Protein AF-A0A9N9SDT3-F1 (afdb_monomer_lite)

Radius of gyration: 38.38 Å; chains: 1; bounding box: 85×78×106 Å

pLDDT: mean 73.6, std 19.74, range [36.19, 97.81]

Secondary structure (DSSP, 8-state):
-------TT-HHHHHHHHHHHHHHHTT----SH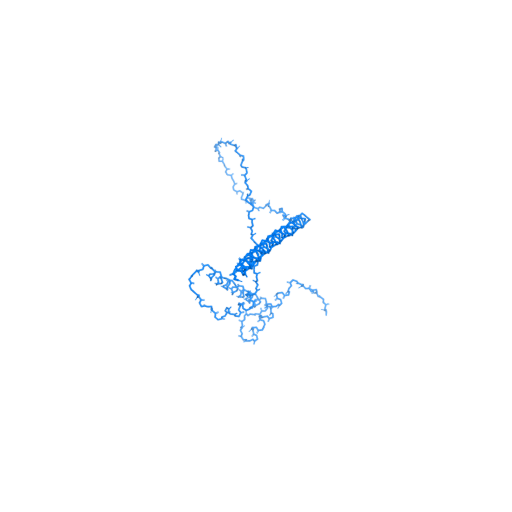HHHHHHHHHHHHHHHHHHHHHHHHHHH--S--PPPPHHHHHHHHHHTT----------------PPP-----------------TTS---------HHHHHHHHHHHHHHHHHHHHHHHHHHHHHHHHHHHHHHHHHHHHHHHHHHHHHHHHHHHHTTS---

Organism: Phaedon cochleariae (NCBI:txid80249)

Sequence (195 aa):
MDDKISDKKNNKNMLWTEISTKLNEMGYYVGQGVQGRDKCRQKFTNLQASYINYKDKQKMTGQGKIVMPPSFHEIDEILGSKDKTYTVLVIDSLPESLPESSQASSSQTNESSVKENRFKRVKASVVPNKNIVLEKLYSLGKENQEIRKEQFSSMMTFLNSESEKRHEETMALINSLSKNRTVKRKRRENTSDSD

Foldseek 3Di:
DDDDDDDVVCPLLVVLQVVLVVCVVVVNHQDHDPRSSVSSVVVVVVVVVVLVVVVVCVVPDPDDDDDDDPVSVVVCVVPVPDPPPPPPPPPPPDPDDDDDDDDDDDDDDDDDDPPDPPPPDPPPPPPDDVVVVVVVVVVVVVVVVVVVVVVVVVVVVVVVVVVVVVVVVVVVVVVVVVVVVVVVVVVVVVVPPDD

InterPro domains:
  IPR044822 Myb/SANT-like DNA-binding domain 4 [PF13837] (2-78)

Structure (mmCIF, N/CA/C/O backbone):
data_AF-A0A9N9SDT3-F1
#
_entry.id   AF-A0A9N9SDT3-F1
#
loop_
_atom_site.group_PDB
_atom_site.id
_atom_site.type_symbol
_atom_site.label_atom_id
_atom_site.label_alt_id
_atom_site.label_comp_id
_atom_site.label_asym_id
_atom_site.label_entity_id
_atom_site.label_seq_id
_atom_site.pdbx_PDB_ins_code
_atom_site.Cartn_x
_atom_site.Cartn_y
_atom_site.Cartn_z
_atom_site.occupancy
_atom_site.B_iso_or_equiv
_atom_site.auth_seq_id
_atom_site.auth_comp_id
_atom_site.auth_asym_id
_atom_site.auth_atom_id
_atom_site.pdbx_PDB_model_num
ATOM 1 N N . MET A 1 1 ? 32.800 -16.280 -29.019 1.00 36.88 1 MET A N 1
ATOM 2 C CA . MET A 1 1 ? 33.447 -15.209 -28.237 1.00 36.88 1 MET A CA 1
ATOM 3 C C . MET A 1 1 ? 32.407 -14.694 -27.271 1.00 36.88 1 MET A C 1
ATOM 5 O O . MET A 1 1 ? 31.685 -13.754 -27.581 1.00 36.88 1 MET A O 1
ATOM 9 N N . ASP A 1 2 ? 32.290 -15.399 -26.156 1.00 59.03 2 ASP A N 1
ATOM 10 C CA . ASP A 1 2 ? 31.530 -14.964 -24.999 1.00 59.03 2 ASP A CA 1
ATOM 11 C C . ASP A 1 2 ? 32.436 -14.076 -24.156 1.00 59.03 2 ASP A C 1
ATOM 13 O O . ASP A 1 2 ? 33.559 -14.468 -23.855 1.00 59.03 2 ASP A O 1
ATOM 17 N N . ASP A 1 3 ? 31.972 -12.859 -23.881 1.00 55.75 3 ASP A N 1
ATOM 18 C CA . ASP A 1 3 ? 32.073 -12.209 -22.573 1.00 55.75 3 ASP A CA 1
ATOM 19 C C . ASP A 1 3 ? 31.631 -10.748 -22.684 1.00 55.75 3 ASP A C 1
ATOM 21 O O . ASP A 1 3 ? 32.264 -9.947 -23.377 1.00 55.75 3 ASP A O 1
ATOM 25 N N . LYS A 1 4 ? 30.566 -10.393 -21.947 1.00 50.22 4 LYS A N 1
ATOM 26 C CA . LYS A 1 4 ? 30.497 -9.162 -21.135 1.00 50.22 4 LYS A CA 1
ATOM 27 C C . LYS A 1 4 ? 29.222 -9.104 -20.278 1.00 50.22 4 LYS A C 1
ATOM 29 O O . LYS A 1 4 ? 28.200 -8.553 -20.661 1.00 50.22 4 LYS A O 1
ATOM 34 N N . ILE A 1 5 ? 29.367 -9.655 -19.072 1.00 46.03 5 ILE A N 1
ATOM 35 C CA . ILE A 1 5 ? 29.017 -9.031 -17.785 1.00 46.03 5 ILE A CA 1
ATOM 36 C C . ILE A 1 5 ? 27.543 -8.613 -17.605 1.00 46.03 5 ILE A C 1
ATOM 38 O O . ILE A 1 5 ? 27.118 -7.506 -17.920 1.00 46.03 5 ILE A O 1
ATOM 42 N N . SER A 1 6 ? 26.817 -9.530 -16.958 1.00 51.09 6 SER A N 1
ATOM 43 C CA . SER A 1 6 ? 25.621 -9.358 -16.120 1.00 51.09 6 SER A CA 1
ATOM 44 C C . SER A 1 6 ? 25.407 -7.937 -15.575 1.00 51.09 6 SER A C 1
ATOM 46 O O . SER A 1 6 ? 25.926 -7.551 -14.521 1.00 51.09 6 SER A O 1
ATOM 48 N N . ASP A 1 7 ? 24.521 -7.199 -16.229 1.00 48.19 7 ASP A N 1
ATOM 49 C CA . ASP A 1 7 ? 24.083 -5.881 -15.804 1.00 48.19 7 ASP A CA 1
ATOM 50 C C . ASP A 1 7 ? 22.824 -6.014 -14.925 1.00 48.19 7 ASP A C 1
ATOM 52 O O . ASP A 1 7 ? 21.687 -5.930 -15.389 1.00 48.19 7 ASP A O 1
ATOM 56 N N . LYS A 1 8 ? 23.008 -6.242 -13.614 1.00 56.34 8 LYS A N 1
ATOM 57 C CA . LYS A 1 8 ? 21.907 -6.347 -12.623 1.00 56.34 8 LYS A CA 1
ATOM 58 C C . LYS A 1 8 ? 20.983 -5.113 -12.595 1.00 56.34 8 LYS A C 1
ATOM 60 O O . LYS A 1 8 ? 19.888 -5.183 -12.040 1.00 56.34 8 LYS A O 1
ATOM 65 N N . LYS A 1 9 ? 21.390 -3.982 -13.189 1.00 53.28 9 LYS A N 1
ATOM 66 C CA . LYS A 1 9 ? 20.569 -2.766 -13.337 1.00 53.28 9 LYS A CA 1
ATOM 67 C C . LYS A 1 9 ? 19.612 -2.813 -14.538 1.00 53.28 9 LYS A C 1
ATOM 69 O O . LYS A 1 9 ? 18.691 -2.000 -14.591 1.00 53.28 9 LYS A O 1
ATOM 74 N N . ASN A 1 10 ? 19.766 -3.770 -15.456 1.00 57.59 10 ASN A N 1
ATOM 75 C CA . ASN A 1 10 ? 19.033 -3.816 -16.723 1.00 57.59 10 ASN A CA 1
ATOM 76 C C . ASN A 1 10 ? 17.801 -4.741 -16.732 1.00 57.59 10 ASN A C 1
ATOM 78 O O . ASN A 1 10 ? 17.061 -4.734 -17.714 1.00 57.59 10 ASN A O 1
ATOM 82 N N . ASN A 1 11 ? 17.496 -5.456 -15.639 1.00 70.88 11 ASN A N 1
ATOM 83 C CA . ASN A 1 11 ? 16.345 -6.377 -15.588 1.00 70.88 11 ASN A CA 1
ATOM 84 C C . ASN A 1 11 ? 15.012 -5.705 -15.958 1.00 70.88 11 ASN A C 1
ATOM 86 O O . ASN A 1 11 ? 14.202 -6.276 -16.680 1.00 70.88 11 ASN A O 1
ATOM 90 N N . LYS A 1 12 ? 14.787 -4.461 -15.511 1.00 79.44 12 LYS A N 1
ATOM 91 C CA . LYS A 1 12 ? 13.554 -3.726 -15.846 1.00 79.44 12 LYS A CA 1
ATOM 92 C C . LYS A 1 12 ? 13.484 -3.364 -17.327 1.00 79.44 12 LYS A C 1
ATOM 94 O O . LYS A 1 12 ? 12.412 -3.423 -17.913 1.00 79.44 12 LYS A O 1
ATOM 99 N N . ASN A 1 13 ? 14.610 -2.993 -17.930 1.00 85.25 13 ASN A N 1
ATOM 100 C CA . ASN A 1 13 ? 14.656 -2.667 -19.351 1.00 85.25 13 ASN A CA 1
ATOM 101 C C . ASN A 1 13 ? 14.457 -3.916 -20.209 1.00 85.25 13 ASN A C 1
ATOM 103 O O . ASN A 1 13 ? 13.770 -3.826 -21.218 1.00 85.25 13 ASN A O 1
ATOM 107 N N . MET A 1 14 ? 14.994 -5.066 -19.788 1.00 86.81 14 MET A N 1
ATOM 108 C CA . MET A 1 14 ? 14.750 -6.348 -20.452 1.00 86.81 14 MET A CA 1
ATOM 109 C C . MET A 1 14 ? 13.268 -6.721 -20.438 1.00 86.81 14 MET A C 1
ATOM 111 O O . MET A 1 14 ? 12.731 -7.049 -21.489 1.00 86.81 14 MET A O 1
ATOM 115 N N . LEU A 1 15 ? 12.586 -6.563 -19.298 1.00 90.19 15 LEU A N 1
ATOM 116 C CA . LEU A 1 15 ? 11.139 -6.793 -19.203 1.00 90.19 15 LEU A CA 1
ATOM 117 C C . LEU A 1 15 ? 10.348 -5.905 -20.168 1.00 90.19 15 LEU A C 1
ATOM 119 O O . LEU A 1 15 ? 9.467 -6.382 -20.874 1.00 90.19 15 LEU A O 1
ATOM 123 N N . TRP A 1 16 ? 10.675 -4.613 -20.246 1.00 92.19 16 TRP A N 1
ATOM 124 C CA . TRP A 1 16 ? 9.997 -3.713 -21.182 1.00 92.19 16 TRP A CA 1
ATOM 125 C C . TRP A 1 16 ? 10.270 -4.058 -22.651 1.00 92.19 16 TRP A C 1
ATOM 127 O O . TRP A 1 16 ? 9.394 -3.847 -23.486 1.00 92.19 16 TRP A O 1
ATOM 137 N N . THR A 1 17 ? 11.455 -4.586 -22.964 1.00 90.88 17 THR A N 1
ATOM 138 C CA . THR A 1 17 ? 11.789 -5.081 -24.306 1.00 90.88 17 THR A CA 1
ATOM 139 C C . THR A 1 17 ? 11.023 -6.365 -24.631 1.00 90.88 17 THR A C 1
ATOM 141 O O . THR A 1 17 ? 10.551 -6.534 -25.751 1.00 90.88 17 THR A O 1
ATOM 144 N N . GLU A 1 18 ? 10.852 -7.266 -23.665 1.00 91.69 18 GLU A N 1
ATOM 145 C CA . GLU A 1 18 ? 10.042 -8.475 -23.841 1.00 91.69 18 GLU A CA 1
ATOM 146 C C . GLU A 1 18 ? 8.567 -8.120 -24.076 1.00 91.69 18 GLU A C 1
ATOM 148 O O . GLU A 1 18 ? 7.944 -8.628 -25.006 1.00 91.69 18 GLU A O 1
ATOM 153 N N . ILE A 1 19 ? 8.028 -7.181 -23.291 1.00 92.25 19 ILE A N 1
ATOM 154 C CA . ILE A 1 19 ? 6.653 -6.687 -23.437 1.00 92.25 19 ILE A CA 1
ATOM 155 C C . ILE A 1 19 ? 6.442 -6.055 -24.815 1.00 92.25 19 ILE A C 1
ATOM 157 O O . ILE A 1 19 ? 5.448 -6.355 -25.473 1.00 92.25 19 ILE A O 1
ATOM 161 N N . SER A 1 20 ? 7.361 -5.199 -25.278 1.00 93.88 20 SER A N 1
ATOM 162 C CA . SER A 1 20 ? 7.230 -4.588 -26.605 1.00 93.88 20 SER A CA 1
ATOM 163 C C . SER A 1 20 ? 7.317 -5.624 -27.726 1.00 93.88 20 SER A C 1
ATOM 165 O O . SER A 1 20 ? 6.608 -5.496 -28.720 1.00 93.88 20 SER A O 1
ATOM 167 N N . THR A 1 21 ? 8.133 -6.667 -27.557 1.00 92.44 21 THR A N 1
ATOM 168 C CA . THR A 1 21 ? 8.249 -7.774 -28.518 1.00 92.44 21 THR A CA 1
ATOM 169 C C . THR A 1 21 ? 6.947 -8.570 -28.596 1.00 92.44 21 THR A C 1
ATOM 171 O O . THR A 1 21 ? 6.384 -8.686 -29.680 1.00 92.44 21 THR A O 1
ATOM 174 N N . LYS A 1 22 ? 6.392 -8.990 -27.454 1.00 94.06 22 LYS A N 1
ATOM 175 C CA . LYS A 1 22 ? 5.096 -9.688 -27.390 1.00 94.06 22 LYS A CA 1
ATOM 176 C C . LYS A 1 22 ? 3.945 -8.852 -27.948 1.00 94.06 22 LYS A C 1
ATOM 178 O O . LYS A 1 22 ? 3.101 -9.371 -28.667 1.00 94.06 22 LYS A O 1
ATOM 183 N N . LEU A 1 23 ? 3.911 -7.547 -27.669 1.00 93.00 23 LEU A N 1
ATOM 184 C CA . LEU A 1 23 ? 2.889 -6.661 -28.238 1.00 93.00 23 LEU A CA 1
ATOM 185 C C . LEU A 1 23 ? 2.974 -6.605 -29.767 1.00 93.00 23 LEU A C 1
ATOM 187 O O . LEU A 1 23 ? 1.944 -6.691 -30.433 1.00 93.00 23 LEU A O 1
ATOM 191 N N . ASN A 1 24 ? 4.190 -6.528 -30.315 1.00 91.69 24 ASN A N 1
ATOM 192 C CA . ASN A 1 24 ? 4.399 -6.570 -31.759 1.00 91.69 24 ASN A CA 1
ATOM 193 C C . ASN A 1 24 ? 3.972 -7.926 -32.357 1.00 91.69 24 ASN A C 1
ATOM 195 O O . ASN A 1 24 ? 3.350 -7.937 -33.416 1.00 91.69 24 ASN A O 1
ATOM 199 N N . GLU A 1 25 ? 4.251 -9.049 -31.683 1.00 92.75 25 GLU A N 1
ATOM 200 C CA . GLU A 1 25 ? 3.819 -10.400 -32.095 1.00 92.75 25 GLU A CA 1
ATOM 201 C C . GLU A 1 25 ? 2.291 -10.550 -32.109 1.00 92.75 25 GLU A C 1
ATOM 203 O O . GLU A 1 25 ? 1.734 -11.191 -32.995 1.00 92.75 25 GLU A O 1
ATOM 208 N N . MET A 1 26 ? 1.600 -9.904 -31.168 1.00 92.38 26 MET A N 1
ATOM 209 C CA . MET A 1 26 ? 0.135 -9.864 -31.101 1.00 92.38 26 MET A CA 1
ATOM 210 C C . MET A 1 26 ? -0.497 -8.905 -32.129 1.00 92.38 26 MET A C 1
ATOM 212 O O . MET A 1 26 ? -1.714 -8.732 -32.133 1.00 92.38 26 MET A O 1
ATOM 216 N N . GLY A 1 27 ? 0.304 -8.260 -32.985 1.00 92.62 27 GLY A N 1
ATOM 217 C CA . GLY A 1 27 ? -0.154 -7.322 -34.015 1.00 92.62 27 GLY A CA 1
ATOM 218 C C . GLY A 1 27 ? -0.276 -5.864 -33.553 1.00 92.62 27 GLY A C 1
ATOM 219 O O . GLY A 1 27 ? -0.624 -4.994 -34.353 1.00 92.62 27 GLY A O 1
ATOM 220 N N . TYR A 1 28 ? 0.051 -5.553 -32.296 1.00 89.75 28 TYR A N 1
ATOM 221 C CA . TYR A 1 28 ? 0.070 -4.185 -31.775 1.00 89.75 28 TYR A CA 1
ATOM 222 C C . TYR A 1 28 ? 1.456 -3.571 -31.963 1.00 89.75 28 TYR A C 1
ATOM 224 O O . TYR A 1 28 ? 2.308 -3.640 -31.079 1.00 89.75 28 TYR A O 1
ATOM 232 N N . TYR A 1 29 ? 1.695 -2.950 -33.121 1.00 91.00 29 TYR A N 1
ATOM 233 C CA . TYR A 1 29 ? 3.006 -2.377 -33.423 1.00 91.00 29 TYR A CA 1
ATOM 234 C C . TYR A 1 29 ? 3.337 -1.164 -32.534 1.00 91.00 29 TYR A C 1
ATOM 236 O O . TYR A 1 29 ? 2.790 -0.072 -32.701 1.00 91.00 29 TYR A O 1
ATOM 244 N N . VAL A 1 30 ? 4.285 -1.335 -31.610 1.00 88.19 30 VAL A N 1
ATOM 245 C CA . VAL A 1 30 ? 4.763 -0.281 -30.691 1.00 88.19 30 VAL A CA 1
ATOM 246 C C . VAL A 1 30 ? 6.144 0.253 -31.100 1.00 88.19 30 VAL A C 1
ATOM 248 O O . VAL A 1 30 ? 6.583 1.300 -30.621 1.00 88.19 30 VAL A O 1
ATOM 251 N N . GLY A 1 31 ? 6.817 -0.412 -32.039 1.00 88.06 31 GLY A N 1
ATOM 252 C CA . GLY A 1 31 ? 8.185 -0.121 -32.474 1.00 88.06 31 GLY A CA 1
ATOM 253 C C . GLY A 1 31 ? 9.183 -1.178 -32.001 1.00 88.06 31 GLY A C 1
ATOM 254 O O . GLY A 1 31 ? 8.867 -2.021 -31.160 1.00 88.06 31 GLY A O 1
ATOM 255 N N . GLN A 1 32 ? 10.400 -1.138 -32.544 1.00 85.88 32 GLN A N 1
ATOM 256 C CA . GLN A 1 32 ? 11.438 -2.138 -32.280 1.00 85.88 32 GLN A CA 1
ATOM 257 C C . GLN A 1 32 ? 12.505 -1.638 -31.295 1.00 85.88 32 GLN A C 1
ATOM 259 O O . GLN A 1 32 ? 12.769 -0.437 -31.178 1.00 85.88 32 GLN A O 1
ATOM 264 N N . GLY A 1 33 ? 13.109 -2.579 -30.563 1.00 85.44 33 GLY A N 1
ATOM 265 C CA . GLY A 1 33 ? 14.209 -2.321 -29.634 1.00 85.44 33 GLY A CA 1
ATOM 266 C C . GLY A 1 33 ? 13.884 -1.263 -28.572 1.00 85.44 33 GLY A C 1
ATOM 267 O O . GLY A 1 33 ? 12.843 -1.306 -27.912 1.00 85.44 33 GLY A O 1
ATOM 268 N N . VAL A 1 34 ? 14.789 -0.294 -28.417 1.00 86.69 34 VAL A N 1
ATOM 269 C CA . VAL A 1 34 ? 14.733 0.758 -27.386 1.00 86.69 34 VAL A CA 1
ATOM 270 C C . VAL A 1 34 ? 13.476 1.632 -27.503 1.00 86.69 34 VAL A C 1
ATOM 272 O O . VAL A 1 34 ? 12.876 1.986 -26.491 1.00 86.69 34 VAL A O 1
ATOM 275 N N . GLN A 1 35 ? 13.023 1.935 -28.723 1.00 87.69 35 GLN A N 1
ATOM 276 C CA . GLN A 1 35 ? 11.856 2.799 -28.931 1.00 87.69 35 GLN A CA 1
ATOM 277 C C . GLN A 1 35 ? 10.548 2.132 -28.489 1.00 87.69 35 GLN A C 1
ATOM 279 O O . GLN A 1 35 ? 9.715 2.774 -27.848 1.00 87.69 35 GLN A O 1
ATOM 284 N N . GLY A 1 36 ? 10.371 0.845 -28.808 1.00 88.75 36 GLY A N 1
ATOM 285 C CA . GLY A 1 36 ? 9.199 0.076 -28.377 1.00 88.75 36 GLY A CA 1
ATOM 286 C C . GLY A 1 36 ? 9.152 -0.061 -26.857 1.00 88.75 36 GLY A C 1
ATOM 287 O O . GLY A 1 36 ? 8.115 0.179 -26.236 1.00 88.75 36 GLY A O 1
ATOM 288 N N . ARG A 1 37 ? 10.310 -0.349 -26.253 1.00 91.31 37 ARG A N 1
ATOM 289 C CA . ARG A 1 37 ? 10.502 -0.414 -24.801 1.00 91.31 37 ARG A CA 1
ATOM 290 C C . ARG A 1 37 ? 10.063 0.879 -24.106 1.00 91.31 37 ARG A C 1
ATOM 292 O O . ARG A 1 37 ? 9.262 0.847 -23.171 1.00 91.31 37 ARG A O 1
ATOM 299 N N . ASP A 1 38 ? 10.569 2.020 -24.569 1.00 91.50 38 ASP A N 1
ATOM 300 C CA . ASP A 1 38 ? 10.321 3.314 -23.930 1.00 91.50 38 ASP A CA 1
ATOM 301 C C . ASP A 1 38 ? 8.864 3.764 -24.099 1.00 91.50 38 ASP A C 1
ATOM 303 O O . ASP A 1 38 ? 8.270 4.289 -23.155 1.00 91.50 38 ASP A O 1
ATOM 307 N N . LYS A 1 39 ? 8.238 3.473 -25.247 1.00 92.38 39 LYS A N 1
ATOM 308 C CA . LYS A 1 39 ? 6.804 3.712 -25.469 1.00 92.38 39 LYS A CA 1
ATOM 309 C C . LYS A 1 39 ? 5.923 2.874 -24.544 1.00 92.38 39 LYS A C 1
ATOM 311 O O . LYS A 1 39 ? 4.990 3.422 -23.956 1.00 92.38 39 LYS A O 1
ATOM 316 N N . CYS A 1 40 ? 6.233 1.588 -24.362 1.00 92.00 40 CYS A N 1
ATOM 317 C CA . CYS A 1 40 ? 5.511 0.722 -23.423 1.00 92.00 40 CYS A CA 1
ATOM 318 C C . CYS A 1 40 ? 5.623 1.255 -21.991 1.00 92.00 40 CYS A C 1
ATOM 320 O O . CYS A 1 40 ? 4.614 1.444 -21.309 1.00 92.00 40 CYS A O 1
ATOM 322 N N . ARG A 1 41 ? 6.844 1.599 -21.566 1.00 92.62 41 ARG A N 1
ATOM 323 C CA . ARG A 1 41 ? 7.101 2.187 -20.248 1.00 92.62 41 ARG A CA 1
ATOM 324 C C . ARG A 1 41 ? 6.349 3.503 -20.049 1.00 92.62 41 ARG A C 1
ATOM 326 O O . ARG A 1 41 ? 5.743 3.711 -18.995 1.00 92.62 41 ARG A O 1
ATOM 333 N N . GLN A 1 42 ? 6.377 4.397 -21.036 1.00 93.38 42 GLN A N 1
ATOM 334 C CA . GLN A 1 42 ? 5.692 5.686 -20.959 1.00 93.38 42 GLN A CA 1
ATOM 335 C C . GLN A 1 42 ? 4.176 5.499 -20.881 1.00 93.38 42 GLN A C 1
ATOM 337 O O . GLN A 1 42 ? 3.521 6.125 -20.048 1.00 93.38 42 GLN A O 1
ATOM 342 N N . LYS A 1 43 ? 3.613 4.604 -21.702 1.00 92.38 43 LYS A N 1
ATOM 343 C CA . LYS A 1 43 ? 2.179 4.305 -21.692 1.00 92.38 43 LYS A CA 1
ATOM 344 C C . LYS A 1 43 ? 1.741 3.744 -20.344 1.00 92.38 43 LYS A C 1
ATOM 346 O O . LYS A 1 43 ? 0.753 4.226 -19.797 1.00 92.38 43 LYS A O 1
ATOM 351 N N . PHE A 1 44 ? 2.500 2.801 -19.788 1.00 91.25 44 PHE A N 1
ATOM 352 C CA . PHE A 1 44 ? 2.245 2.258 -18.457 1.00 91.25 44 PHE A CA 1
ATOM 353 C C . PHE A 1 44 ? 2.307 3.339 -17.372 1.00 91.25 44 PHE A C 1
ATOM 355 O O . PHE A 1 44 ? 1.409 3.432 -16.543 1.00 91.25 44 PHE A O 1
ATOM 362 N N . THR A 1 45 ? 3.317 4.212 -17.412 1.00 90.31 45 THR A N 1
ATOM 363 C CA . THR A 1 45 ? 3.453 5.320 -16.449 1.00 90.31 45 THR A CA 1
ATOM 364 C C . THR A 1 45 ? 2.255 6.272 -16.517 1.00 90.31 45 THR A C 1
ATOM 366 O O . THR A 1 45 ? 1.706 6.650 -15.484 1.00 90.31 45 THR A O 1
ATOM 369 N N . ASN A 1 46 ? 1.798 6.613 -17.725 1.00 91.88 46 ASN A N 1
ATOM 370 C CA . ASN A 1 46 ? 0.625 7.466 -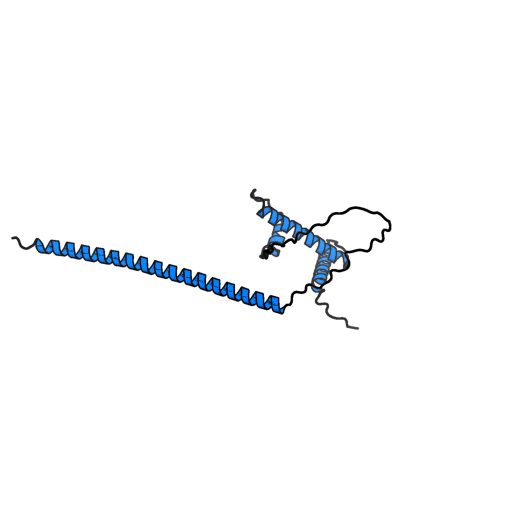17.921 1.00 91.88 46 ASN A CA 1
ATOM 371 C C . ASN A 1 46 ? -0.661 6.789 -17.416 1.00 91.88 46 ASN A C 1
ATOM 373 O O . ASN A 1 46 ? -1.483 7.440 -16.774 1.00 91.88 46 ASN A O 1
ATOM 377 N N . LEU A 1 47 ? -0.826 5.486 -17.676 1.00 88.75 47 LEU A N 1
ATOM 378 C CA . LEU A 1 47 ? -1.951 4.694 -17.169 1.00 88.75 47 LEU A CA 1
ATOM 379 C C . LEU A 1 47 ? -1.954 4.654 -15.641 1.00 88.75 47 LEU A C 1
ATOM 381 O O . LEU A 1 47 ? -2.978 4.925 -15.021 1.00 88.75 47 LEU A O 1
ATOM 385 N N . GLN A 1 48 ? -0.797 4.406 -15.031 1.00 87.25 48 GLN A N 1
ATOM 386 C CA . GLN A 1 48 ? -0.645 4.393 -13.583 1.00 87.25 48 GLN A CA 1
ATOM 387 C C . GLN A 1 48 ? -0.961 5.762 -12.964 1.00 87.25 48 GLN A C 1
ATOM 389 O O . GLN A 1 48 ? -1.660 5.827 -11.955 1.00 87.25 48 GLN A O 1
ATOM 394 N N . ALA A 1 49 ? -0.486 6.859 -13.560 1.00 88.00 49 ALA A N 1
ATOM 395 C CA . ALA A 1 49 ? -0.798 8.211 -13.098 1.00 88.00 49 ALA A CA 1
ATOM 396 C C . ALA A 1 49 ? -2.302 8.514 -13.199 1.00 88.00 49 ALA A C 1
ATOM 398 O O . ALA A 1 49 ? -2.894 9.035 -12.257 1.00 88.00 49 ALA A O 1
ATOM 399 N N . SER A 1 50 ? -2.938 8.138 -14.312 1.00 86.75 50 SER A N 1
ATOM 400 C CA . SER A 1 50 ? -4.384 8.291 -14.506 1.00 86.75 50 SER A CA 1
ATOM 401 C C . SER A 1 50 ? -5.189 7.497 -13.472 1.00 86.75 50 SER A C 1
ATOM 403 O O . SER A 1 50 ? -6.127 8.028 -12.879 1.00 86.75 50 SER A O 1
ATOM 405 N N . TYR A 1 51 ? -4.769 6.265 -13.193 1.00 86.12 51 TYR A N 1
ATOM 406 C CA . TYR A 1 51 ? -5.371 5.397 -12.190 1.00 86.12 51 TYR A CA 1
ATOM 407 C C . TYR A 1 51 ? -5.231 5.946 -10.758 1.00 86.12 51 TYR A C 1
ATOM 409 O O . TYR A 1 51 ? -6.202 5.967 -10.002 1.00 86.12 51 TYR A O 1
ATOM 417 N N . ILE A 1 52 ? -4.050 6.456 -10.388 1.00 84.62 52 ILE A N 1
ATOM 418 C CA . ILE A 1 52 ? -3.831 7.103 -9.083 1.00 84.62 52 ILE A CA 1
ATOM 419 C C . ILE A 1 52 ? -4.725 8.337 -8.950 1.00 84.62 52 ILE A C 1
ATOM 421 O O . ILE A 1 52 ? -5.459 8.444 -7.974 1.00 84.62 52 ILE A O 1
ATOM 425 N N . ASN A 1 53 ? -4.747 9.208 -9.962 1.00 84.31 53 ASN A N 1
ATOM 426 C CA . ASN A 1 53 ? -5.608 10.391 -9.967 1.00 84.31 53 ASN A CA 1
ATOM 427 C C . ASN A 1 53 ? -7.092 10.025 -9.826 1.00 84.31 53 ASN A C 1
ATOM 429 O O . ASN A 1 53 ? -7.847 10.749 -9.183 1.00 84.31 53 ASN A O 1
ATOM 433 N N . TYR A 1 54 ? -7.522 8.909 -10.419 1.00 83.50 54 TYR A N 1
ATOM 434 C CA . TYR A 1 54 ? -8.874 8.390 -10.243 1.00 83.50 54 TYR A CA 1
ATOM 435 C C . TYR A 1 54 ? -9.144 7.967 -8.790 1.00 83.50 54 TYR A C 1
ATOM 437 O O . TYR A 1 54 ? -10.137 8.409 -8.212 1.00 83.50 54 TYR A O 1
ATOM 445 N N . LYS A 1 55 ? -8.255 7.184 -8.162 1.00 81.25 55 LYS A N 1
ATOM 446 C CA . LYS A 1 55 ? -8.385 6.803 -6.740 1.00 81.25 55 LYS A CA 1
ATOM 447 C C . LYS A 1 55 ? -8.339 8.023 -5.809 1.00 81.25 55 LYS A C 1
ATOM 449 O O . LYS A 1 55 ? -9.106 8.073 -4.854 1.00 81.25 55 LYS A O 1
ATOM 454 N N . ASP A 1 56 ? -7.495 9.012 -6.087 1.00 78.81 56 ASP A N 1
ATOM 455 C CA . ASP A 1 56 ? -7.384 10.226 -5.268 1.00 78.81 56 ASP A CA 1
ATOM 456 C C . ASP A 1 56 ? -8.645 11.094 -5.375 1.00 78.81 56 ASP A C 1
ATOM 458 O O . ASP A 1 56 ? -9.168 11.559 -4.361 1.00 78.81 56 ASP A O 1
ATOM 462 N N . LYS A 1 57 ? -9.218 11.230 -6.579 1.00 76.81 57 LYS A N 1
ATOM 463 C CA . LYS A 1 57 ? -10.520 11.888 -6.776 1.00 76.81 57 LYS A CA 1
ATOM 464 C C . LYS A 1 57 ? -11.655 11.160 -6.055 1.00 76.81 57 LYS A C 1
ATOM 466 O O . LYS A 1 57 ? -12.504 11.828 -5.471 1.00 76.81 57 LYS A O 1
ATOM 471 N N . GLN A 1 58 ? -11.651 9.825 -6.041 1.00 73.88 58 GLN A N 1
ATOM 472 C CA . GLN A 1 58 ? -12.623 9.024 -5.279 1.00 73.88 58 GLN A CA 1
ATOM 473 C C . GLN A 1 58 ? -12.506 9.240 -3.762 1.00 73.88 58 GLN A C 1
ATOM 475 O O . GLN A 1 58 ? -13.509 9.194 -3.063 1.00 73.88 58 GLN A O 1
ATOM 480 N N . LYS A 1 59 ? -11.299 9.495 -3.239 1.00 69.25 59 LYS A N 1
ATOM 481 C CA . LYS A 1 59 ? -11.085 9.787 -1.810 1.00 69.25 59 LYS A CA 1
ATOM 482 C C . LYS A 1 59 ? -11.473 11.215 -1.417 1.00 69.25 59 LYS A C 1
ATOM 484 O O . LYS A 1 59 ? -11.913 11.426 -0.294 1.00 69.25 59 LYS A O 1
ATOM 489 N N . MET A 1 60 ? -11.273 12.188 -2.308 1.00 64.62 60 MET A N 1
ATOM 490 C CA . MET A 1 60 ? -11.516 13.613 -2.030 1.00 64.62 60 MET A CA 1
ATOM 491 C C . MET A 1 60 ? -12.961 14.050 -2.285 1.00 64.62 60 MET A C 1
ATOM 493 O O . MET A 1 60 ? -13.453 14.964 -1.627 1.00 64.62 60 MET A O 1
ATOM 497 N N . THR A 1 61 ? -13.652 13.426 -3.239 1.00 60.22 61 THR A N 1
ATOM 498 C CA . THR A 1 61 ? -15.006 13.842 -3.616 1.00 60.22 61 THR A CA 1
ATOM 499 C C . THR A 1 61 ? -16.013 13.001 -2.841 1.00 60.22 61 THR A C 1
ATOM 501 O O . THR A 1 61 ? -16.244 11.847 -3.174 1.00 60.22 61 THR A O 1
ATOM 504 N N . GLY A 1 62 ? -16.670 13.581 -1.833 1.00 57.56 62 GLY A N 1
ATOM 505 C CA . GLY A 1 62 ? -17.823 12.971 -1.149 1.00 57.56 62 GLY A CA 1
ATOM 506 C C . GLY A 1 62 ? -19.075 12.819 -2.031 1.00 57.56 62 GLY A C 1
ATOM 507 O O . GLY A 1 62 ? -20.165 12.588 -1.514 1.00 57.56 62 GLY A O 1
ATOM 508 N N . GLN A 1 63 ? -18.946 12.989 -3.351 1.00 49.31 63 GLN A N 1
ATOM 509 C CA . GLN A 1 63 ? -20.026 12.809 -4.313 1.00 49.31 63 GLN A CA 1
ATOM 510 C C . GLN A 1 63 ? -19.941 11.417 -4.939 1.00 49.31 63 GLN A C 1
ATOM 512 O O . GLN A 1 63 ? -18.865 10.946 -5.292 1.00 49.31 63 GLN A O 1
ATOM 517 N N . GLY A 1 64 ? -21.108 10.777 -5.019 1.00 55.34 64 GLY A N 1
ATOM 518 C CA . GLY A 1 64 ? -21.349 9.369 -5.329 1.00 55.34 64 GLY A CA 1
ATOM 519 C C . GLY A 1 64 ? -20.469 8.704 -6.392 1.00 55.34 64 GLY A C 1
ATOM 520 O O . GLY A 1 64 ? -20.001 9.324 -7.341 1.00 55.34 64 GLY A O 1
ATOM 521 N N . LYS A 1 65 ? -20.319 7.384 -6.207 1.00 56.09 65 LYS A N 1
ATOM 522 C CA . LYS A 1 65 ? -19.593 6.404 -7.032 1.00 56.09 65 LYS A CA 1
ATOM 523 C C . LYS A 1 65 ? -19.395 6.846 -8.492 1.00 56.09 65 LYS A C 1
ATOM 525 O O . LYS A 1 65 ? -20.254 6.598 -9.337 1.00 56.09 65 LYS A O 1
ATOM 530 N N . ILE A 1 66 ? -18.231 7.418 -8.811 1.00 63.41 66 ILE A N 1
ATOM 531 C CA . ILE A 1 66 ? -17.801 7.532 -10.212 1.00 63.41 66 ILE A CA 1
ATOM 532 C C . ILE A 1 66 ? -17.599 6.100 -10.717 1.00 63.41 66 ILE A C 1
ATOM 534 O O . ILE A 1 66 ? -16.916 5.305 -10.067 1.00 63.41 66 ILE A O 1
ATOM 538 N N . VAL A 1 67 ? -18.238 5.756 -11.835 1.00 66.44 67 VAL A N 1
ATOM 539 C CA . VAL A 1 67 ? -18.140 4.421 -12.437 1.00 66.44 67 VAL A CA 1
ATOM 540 C C . VAL A 1 67 ? -16.686 4.172 -12.830 1.00 66.44 67 VAL A C 1
ATOM 542 O O . VAL A 1 67 ? -16.095 4.948 -13.583 1.00 66.44 67 VAL A O 1
ATOM 545 N N . MET A 1 68 ? -16.105 3.100 -12.292 1.00 69.12 68 MET A N 1
ATOM 546 C CA . MET A 1 68 ? -14.734 2.712 -12.597 1.00 69.12 68 MET A CA 1
ATOM 547 C C . MET A 1 68 ? -14.637 2.299 -14.069 1.00 69.12 68 MET A C 1
ATOM 549 O O . MET A 1 68 ? -15.400 1.428 -14.492 1.00 69.12 68 MET A O 1
ATOM 553 N N . PRO A 1 69 ? -13.714 2.881 -14.857 1.00 77.94 69 PRO A N 1
ATOM 554 C CA . PRO A 1 69 ? -13.447 2.394 -16.203 1.00 77.94 69 PRO A CA 1
ATOM 555 C C . PRO A 1 69 ? -13.104 0.894 -16.170 1.00 77.94 69 PRO A C 1
ATOM 557 O O . PRO A 1 69 ? -12.325 0.492 -15.303 1.00 77.94 69 PRO A O 1
ATOM 560 N N . PRO A 1 70 ? -13.616 0.063 -17.097 1.00 72.81 70 PRO A N 1
ATOM 561 C CA . PRO A 1 70 ? -13.360 -1.383 -17.093 1.00 72.81 70 PRO A CA 1
ATOM 562 C C . PRO A 1 70 ? -11.866 -1.740 -17.070 1.00 72.81 70 PRO A C 1
ATOM 564 O O . PRO A 1 70 ? -11.446 -2.627 -16.336 1.00 72.81 70 PRO A O 1
ATOM 567 N N . SER A 1 71 ? -11.042 -0.967 -17.782 1.00 68.56 71 SER A N 1
ATOM 568 C CA . SER A 1 71 ? -9.582 -1.129 -17.819 1.00 68.56 71 SER A CA 1
ATOM 569 C C . SER A 1 71 ? -8.879 -0.837 -16.490 1.00 68.56 71 SER A C 1
ATOM 571 O O . SER A 1 71 ? -7.713 -1.182 -16.322 1.00 68.56 71 SER A O 1
ATOM 573 N N . PHE A 1 72 ? -9.549 -0.191 -15.534 1.00 77.19 72 PHE A N 1
ATOM 574 C CA . PHE A 1 72 ? -8.988 0.074 -14.210 1.00 77.19 72 PHE A CA 1
ATOM 575 C C . PHE A 1 72 ? -9.227 -1.076 -13.236 1.00 77.19 72 PHE A C 1
ATOM 577 O O . PHE A 1 72 ? -8.541 -1.117 -12.222 1.00 77.19 72 PHE A O 1
ATOM 584 N N . HIS A 1 73 ? -10.119 -2.024 -13.548 1.00 78.31 73 HIS A N 1
ATOM 585 C CA . HIS A 1 73 ? -10.292 -3.225 -12.732 1.00 78.31 73 HIS A CA 1
ATOM 586 C C . HIS A 1 73 ? -9.027 -4.089 -12.754 1.00 78.31 73 HIS A C 1
ATOM 588 O O . HIS A 1 73 ? -8.526 -4.475 -11.703 1.00 78.31 73 HIS A O 1
ATOM 594 N N . GLU A 1 74 ? -8.475 -4.331 -13.943 1.00 80.12 74 GLU A N 1
ATOM 595 C CA . GLU A 1 74 ? -7.233 -5.096 -14.114 1.00 80.12 74 GLU A CA 1
ATOM 596 C C . GLU A 1 74 ? -6.049 -4.392 -13.432 1.00 80.12 74 GLU A C 1
ATOM 598 O O . GLU A 1 74 ? -5.189 -5.014 -12.814 1.00 80.12 74 GLU A O 1
ATOM 603 N N . ILE A 1 75 ? -6.021 -3.056 -13.484 1.00 81.00 75 ILE A N 1
ATOM 604 C CA . ILE A 1 75 ? -4.980 -2.263 -12.825 1.00 81.00 75 ILE A CA 1
ATOM 605 C C . ILE A 1 75 ? -5.144 -2.285 -11.297 1.00 81.00 75 ILE A C 1
ATOM 607 O O . ILE A 1 75 ? -4.136 -2.350 -10.594 1.00 81.00 75 ILE A O 1
ATOM 611 N N . ASP A 1 76 ? -6.368 -2.232 -10.765 1.00 81.00 76 ASP A N 1
ATOM 612 C CA . ASP A 1 76 ? -6.641 -2.322 -9.321 1.00 81.00 76 ASP A CA 1
ATOM 613 C C . ASP A 1 76 ? -6.301 -3.711 -8.774 1.00 81.00 76 ASP A C 1
ATOM 615 O O . ASP A 1 76 ? -5.732 -3.815 -7.695 1.00 81.00 76 ASP A O 1
ATOM 619 N N . GLU A 1 77 ? -6.523 -4.772 -9.545 1.00 82.25 77 GLU A N 1
ATOM 620 C CA . GLU A 1 77 ? -6.097 -6.125 -9.176 1.00 82.25 77 GLU A CA 1
ATOM 621 C C . GLU A 1 77 ? -4.565 -6.236 -9.060 1.00 82.25 77 GLU A C 1
ATOM 623 O O . GLU A 1 77 ? -4.045 -6.834 -8.120 1.00 82.25 77 GLU A O 1
ATOM 628 N N . ILE A 1 78 ? -3.821 -5.590 -9.964 1.00 77.25 78 ILE A N 1
ATOM 629 C CA . ILE A 1 78 ? -2.349 -5.641 -9.988 1.00 77.25 78 ILE A CA 1
ATOM 630 C C . ILE A 1 78 ? -1.705 -4.643 -9.002 1.00 77.25 78 ILE A C 1
ATOM 632 O O . ILE A 1 78 ? -0.627 -4.901 -8.454 1.00 77.25 78 ILE A O 1
ATOM 636 N N . LEU A 1 79 ? -2.302 -3.462 -8.802 1.00 74.81 79 LEU A N 1
ATOM 637 C CA . LEU A 1 79 ? -1.708 -2.342 -8.052 1.00 74.81 79 LEU A CA 1
ATOM 638 C C . LEU A 1 79 ? -2.425 -1.995 -6.741 1.00 74.81 79 LEU A C 1
ATOM 640 O O . LEU A 1 79 ? -1.820 -1.328 -5.899 1.00 74.81 79 LEU A O 1
ATOM 644 N N . GLY A 1 80 ? -3.685 -2.389 -6.570 1.00 67.31 80 GLY A N 1
ATOM 645 C CA . GLY A 1 80 ? -4.557 -1.997 -5.458 1.00 67.31 80 GLY A CA 1
ATOM 646 C C . GLY A 1 80 ? -4.144 -2.565 -4.104 1.00 67.31 80 GLY A C 1
ATOM 647 O O . GLY A 1 80 ? -4.400 -1.935 -3.085 1.00 67.31 80 GLY A O 1
ATOM 648 N N . SER A 1 81 ? -3.418 -3.686 -4.082 1.00 60.31 81 SER A N 1
ATOM 649 C CA . SER A 1 81 ? -2.938 -4.333 -2.849 1.00 60.31 81 SER A CA 1
ATOM 650 C C . SER A 1 81 ? -1.679 -3.698 -2.245 1.00 60.31 81 SER A C 1
ATOM 652 O O . SER A 1 81 ? -1.160 -4.191 -1.247 1.00 60.31 81 SER A O 1
ATOM 654 N N . LYS A 1 82 ? -1.123 -2.639 -2.849 1.00 58.78 82 LYS A N 1
ATOM 655 C CA . LYS A 1 82 ? 0.041 -1.948 -2.279 1.00 58.78 82 LYS A CA 1
ATOM 656 C C . LYS A 1 82 ? -0.430 -0.895 -1.289 1.00 58.78 82 LYS A C 1
ATOM 658 O O . LYS A 1 82 ? -0.751 0.224 -1.693 1.00 58.78 82 LYS A O 1
ATOM 663 N N . ASP A 1 83 ? -0.381 -1.235 -0.005 1.00 47.62 83 ASP A N 1
ATOM 664 C CA . ASP A 1 83 ? -0.434 -0.271 1.092 1.00 47.62 83 ASP A CA 1
ATOM 665 C C . ASP A 1 83 ? 0.696 0.748 0.912 1.00 47.62 83 ASP A C 1
ATOM 667 O O . ASP A 1 83 ? 1.847 0.544 1.301 1.00 47.62 83 ASP A O 1
ATOM 671 N N . LYS A 1 84 ? 0.385 1.863 0.245 1.00 52.88 84 LYS A N 1
ATOM 672 C CA . LYS A 1 84 ? 1.266 3.025 0.199 1.00 52.88 84 LYS A CA 1
ATOM 673 C C . LYS A 1 84 ? 1.270 3.621 1.598 1.00 52.88 84 LYS A C 1
ATOM 675 O O . LYS A 1 84 ? 0.451 4.482 1.911 1.00 52.88 84 LYS A O 1
ATOM 680 N N . THR A 1 85 ? 2.198 3.177 2.435 1.00 42.69 85 THR A N 1
ATOM 681 C CA . THR A 1 85 ? 2.548 3.883 3.663 1.00 42.69 85 THR A CA 1
ATOM 682 C C . THR A 1 85 ? 3.139 5.231 3.258 1.00 42.69 85 THR A C 1
ATOM 684 O O . THR A 1 85 ? 4.320 5.333 2.924 1.00 42.69 85 THR A O 1
ATOM 687 N N . TYR A 1 86 ? 2.304 6.267 3.214 1.00 44.66 86 TYR A N 1
ATOM 688 C CA . TYR A 1 86 ? 2.782 7.641 3.187 1.00 44.66 86 TYR A CA 1
ATOM 689 C C . TYR A 1 86 ? 3.463 7.886 4.527 1.00 44.66 86 TYR A C 1
ATOM 691 O O . TYR A 1 86 ? 2.803 8.040 5.552 1.00 44.66 86 TYR A O 1
ATOM 699 N N . THR A 1 87 ? 4.792 7.877 4.537 1.00 52.25 87 THR A N 1
ATOM 700 C CA . THR A 1 87 ? 5.537 8.400 5.677 1.00 52.25 87 THR A CA 1
ATOM 701 C C . THR A 1 87 ? 5.201 9.881 5.768 1.00 52.25 87 THR A C 1
ATOM 703 O O . THR A 1 87 ? 5.546 10.645 4.863 1.00 52.25 87 THR A O 1
ATOM 706 N N . VAL A 1 88 ? 4.473 10.270 6.813 1.00 51.34 88 VAL A N 1
ATOM 707 C CA . VAL A 1 88 ? 4.188 11.672 7.114 1.00 51.34 88 VAL A CA 1
ATOM 708 C C . VAL A 1 88 ? 5.531 12.391 7.217 1.00 51.34 88 VAL A C 1
ATOM 710 O O . VAL A 1 88 ? 6.338 12.089 8.094 1.00 51.34 88 VAL A O 1
ATOM 713 N N . LEU A 1 89 ? 5.798 13.301 6.280 1.00 52.78 89 LEU A N 1
ATOM 714 C CA . LEU A 1 89 ? 6.911 14.234 6.394 1.00 52.78 89 LEU A CA 1
ATOM 715 C C . LEU A 1 89 ? 6.538 15.227 7.494 1.00 52.78 89 LEU A C 1
ATOM 717 O O . LEU A 1 89 ? 5.800 16.179 7.251 1.00 52.78 89 LEU A O 1
ATOM 721 N N . VAL A 1 90 ? 7.011 14.971 8.713 1.00 60.47 90 VAL A N 1
ATOM 722 C CA . VAL A 1 90 ? 6.973 15.953 9.797 1.00 60.47 90 VAL A CA 1
ATOM 723 C C . VAL A 1 90 ? 8.004 17.020 9.439 1.00 60.47 90 VAL A C 1
ATOM 725 O O . VAL A 1 90 ? 9.208 16.793 9.543 1.00 60.47 90 VAL A O 1
ATOM 728 N N . ILE A 1 91 ? 7.531 18.153 8.918 1.00 54.78 91 ILE A N 1
ATOM 729 C CA . ILE A 1 91 ? 8.357 19.346 8.740 1.00 54.78 91 ILE A CA 1
ATOM 730 C C . ILE A 1 91 ? 8.580 19.900 10.144 1.00 54.78 91 ILE A C 1
ATOM 732 O O . ILE A 1 91 ? 7.673 20.472 10.747 1.00 54.78 91 ILE A O 1
ATOM 736 N N . ASP A 1 92 ? 9.773 19.649 10.672 1.00 50.41 92 ASP A N 1
ATOM 737 C CA . ASP A 1 92 ? 10.222 20.156 11.961 1.00 50.41 92 ASP A CA 1
ATOM 738 C C . ASP A 1 92 ? 10.239 21.690 11.881 1.00 50.41 92 ASP A C 1
ATOM 740 O O . ASP A 1 92 ? 11.056 22.290 11.177 1.00 50.41 92 ASP A O 1
ATOM 744 N N . SER A 1 93 ? 9.247 22.329 12.500 1.00 55.81 93 SER A N 1
ATOM 745 C CA . SER A 1 93 ? 9.117 23.785 12.524 1.00 55.81 93 SER A CA 1
ATOM 746 C C . SER A 1 93 ? 10.112 24.337 13.539 1.00 55.81 93 SER A C 1
ATOM 748 O O . SER A 1 93 ? 9.772 24.573 14.695 1.00 55.81 93 SER A O 1
ATOM 750 N N . LEU A 1 94 ? 11.362 24.501 13.113 1.00 52.09 94 LEU A N 1
ATOM 751 C CA . LEU A 1 94 ? 12.388 25.200 13.879 1.00 52.09 94 LEU A CA 1
ATOM 752 C C . LEU A 1 94 ? 12.118 26.716 13.806 1.00 52.09 94 LEU A C 1
ATOM 754 O O . LEU A 1 94 ? 12.044 27.254 12.700 1.00 52.09 94 LEU A O 1
ATOM 758 N N . PRO A 1 95 ? 11.967 27.428 14.939 1.00 49.00 95 PRO A N 1
ATOM 759 C CA . PRO A 1 95 ? 11.890 28.881 14.932 1.00 49.00 95 PRO A CA 1
ATOM 760 C C . PRO A 1 95 ? 13.269 29.456 14.586 1.00 49.00 95 PRO A C 1
ATOM 762 O O . PRO A 1 95 ? 14.216 29.362 15.365 1.00 49.00 95 PRO A O 1
ATOM 765 N N . GLU A 1 96 ? 13.385 30.037 13.395 1.00 43.81 96 GLU A N 1
ATOM 766 C CA . GLU A 1 96 ? 14.562 30.787 12.968 1.00 43.81 96 GLU A CA 1
ATOM 767 C C . GLU A 1 96 ? 14.589 32.123 13.723 1.00 43.81 96 GLU A C 1
ATOM 769 O O . GLU A 1 96 ? 13.822 33.046 13.449 1.00 43.81 96 GLU A O 1
ATOM 774 N N . SER A 1 97 ? 15.444 32.203 14.741 1.00 43.25 97 SER A N 1
ATOM 775 C CA . SER A 1 97 ? 15.747 33.445 15.441 1.00 43.25 97 SER A CA 1
ATOM 776 C C . SER A 1 97 ? 16.492 34.391 14.498 1.00 43.25 97 SER A C 1
ATOM 778 O O . SER A 1 97 ? 17.665 34.180 14.186 1.00 43.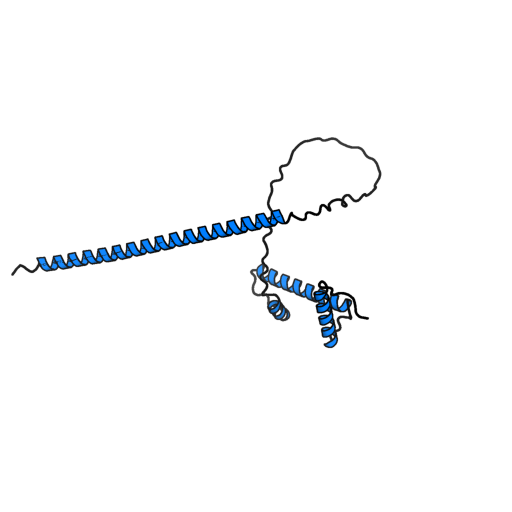25 97 SER A O 1
ATOM 780 N N . LEU A 1 98 ? 15.794 35.438 14.066 1.00 48.12 98 LEU A N 1
ATOM 781 C CA . LEU A 1 98 ? 16.356 36.625 13.430 1.00 48.12 98 LEU A CA 1
ATOM 782 C C . LEU A 1 98 ? 17.332 37.337 14.379 1.00 48.12 98 LEU A C 1
ATOM 784 O O . LEU A 1 98 ? 16.992 37.544 15.545 1.00 48.12 98 LEU A O 1
ATOM 788 N N . PRO A 1 99 ? 18.474 37.833 13.883 1.00 45.84 99 PRO A N 1
ATOM 789 C CA . PRO A 1 99 ? 19.103 39.010 14.448 1.00 45.84 99 PRO A CA 1
ATOM 790 C C . PRO A 1 99 ? 18.747 40.247 13.609 1.00 45.84 99 PRO A C 1
ATOM 792 O O . PRO A 1 99 ? 19.073 40.343 12.425 1.00 45.84 99 PRO A O 1
ATOM 795 N N . GLU A 1 100 ? 18.094 41.211 14.255 1.00 42.84 100 GLU A N 1
ATOM 796 C CA . GLU A 1 100 ? 18.085 42.614 13.840 1.00 42.84 100 GLU A CA 1
ATOM 797 C C . GLU A 1 100 ? 19.501 43.201 13.942 1.00 42.84 100 GLU A C 1
ATOM 799 O O . GLU A 1 100 ? 20.149 43.075 14.979 1.00 42.84 100 GLU A O 1
ATOM 804 N N . SER A 1 101 ? 19.958 43.897 12.897 1.00 36.19 101 SER A N 1
ATOM 805 C CA . SER A 1 101 ? 20.677 45.173 13.036 1.00 36.19 101 SER A CA 1
ATOM 806 C C . SER A 1 101 ? 20.853 45.859 11.674 1.00 36.19 101 SER A C 1
ATOM 808 O O . SER A 1 101 ? 21.621 45.433 10.815 1.00 36.19 101 SER A O 1
ATOM 810 N N . SER A 1 102 ? 20.071 46.920 11.509 1.00 42.31 102 SER A N 1
ATOM 811 C CA . SER A 1 102 ? 20.288 48.178 10.789 1.00 42.31 102 SER A CA 1
ATOM 812 C C . SER A 1 102 ? 21.628 48.419 10.072 1.00 42.31 102 SER A C 1
ATOM 814 O O . SER A 1 102 ? 22.673 48.468 10.711 1.00 42.31 102 SER A O 1
ATOM 816 N N . GLN A 1 103 ? 21.560 48.818 8.793 1.00 38.50 103 GLN A N 1
ATOM 817 C CA . GLN A 1 103 ? 22.069 50.124 8.338 1.00 38.50 103 GLN A CA 1
ATOM 818 C C . GLN A 1 103 ? 21.604 50.452 6.910 1.00 38.50 103 GLN A C 1
ATOM 820 O O . GLN A 1 103 ? 21.801 49.690 5.966 1.00 38.50 103 GLN A O 1
ATOM 825 N N . ALA A 1 104 ? 20.982 51.622 6.774 1.00 43.91 104 ALA A N 1
ATOM 826 C CA . ALA A 1 104 ? 20.673 52.274 5.513 1.00 43.91 104 ALA A CA 1
ATOM 827 C C . ALA A 1 104 ? 21.898 53.042 4.994 1.00 43.91 104 ALA A C 1
ATOM 829 O O . ALA A 1 104 ? 22.556 53.720 5.782 1.00 43.91 104 ALA A O 1
ATOM 830 N N . SER A 1 105 ? 22.152 53.009 3.682 1.00 36.69 105 SER A N 1
ATOM 831 C CA . SER A 1 105 ? 22.418 54.201 2.856 1.00 36.69 105 SER A CA 1
ATOM 832 C C . SER A 1 105 ? 22.669 53.845 1.388 1.00 36.69 105 SER A C 1
ATOM 834 O O . SER A 1 105 ? 23.067 52.744 1.025 1.00 36.69 105 SER A O 1
ATOM 836 N N . SER A 1 106 ? 22.340 54.826 0.563 1.00 39.38 106 SER A N 1
ATOM 837 C CA . SER A 1 106 ? 22.050 54.825 -0.864 1.00 39.38 106 SER A CA 1
ATOM 838 C C . SER A 1 106 ? 23.256 54.887 -1.812 1.00 39.38 106 SER A C 1
ATOM 840 O O . SER A 1 106 ? 24.231 55.568 -1.523 1.00 39.38 106 SER A O 1
ATOM 842 N N . SER A 1 107 ? 23.039 54.318 -3.005 1.00 41.88 107 SER A N 1
ATOM 843 C CA . SER A 1 107 ? 23.472 54.768 -4.344 1.00 41.88 107 SER A CA 1
ATOM 844 C C . SER A 1 107 ? 24.964 54.948 -4.656 1.00 41.88 107 SER A C 1
ATOM 846 O O . SER A 1 107 ? 25.566 55.928 -4.242 1.00 41.88 107 SER A O 1
ATOM 848 N N . GLN A 1 108 ? 25.479 54.144 -5.598 1.00 37.59 108 GLN A N 1
ATOM 849 C CA . GLN A 1 108 ? 25.931 54.646 -6.908 1.00 37.59 108 GLN A CA 1
ATOM 850 C C . GLN A 1 108 ? 26.242 53.513 -7.902 1.00 37.59 108 GLN A C 1
ATOM 852 O O . GLN A 1 108 ? 26.593 52.391 -7.550 1.00 37.59 108 GLN A O 1
ATOM 857 N N . THR A 1 109 ? 26.011 53.859 -9.161 1.00 39.38 109 THR A N 1
ATOM 858 C CA . THR A 1 109 ? 26.106 53.119 -10.419 1.00 39.38 109 THR A CA 1
ATOM 859 C C . THR A 1 109 ? 27.541 52.744 -10.803 1.00 39.38 109 THR A C 1
ATOM 861 O O . THR A 1 109 ? 28.443 53.544 -10.583 1.00 39.38 109 THR A O 1
ATOM 864 N N . ASN A 1 110 ? 27.742 51.583 -11.446 1.00 39.03 110 ASN A N 1
ATOM 865 C CA . ASN A 1 110 ? 28.343 51.477 -12.791 1.00 39.03 110 ASN A CA 1
ATOM 866 C C . ASN A 1 110 ? 28.572 50.015 -13.229 1.00 39.03 110 ASN A C 1
ATOM 868 O O . ASN A 1 110 ? 29.148 49.199 -12.519 1.00 39.03 110 ASN A O 1
ATOM 872 N N . GLU A 1 111 ? 28.056 49.734 -14.426 1.00 42.66 111 GLU A N 1
ATOM 873 C CA . GLU A 1 111 ? 28.557 48.854 -15.489 1.00 42.66 111 GLU A CA 1
ATOM 874 C C . GLU A 1 111 ? 29.551 47.728 -15.146 1.00 42.66 111 GLU A C 1
ATOM 876 O O . GLU A 1 111 ? 30.742 47.938 -14.940 1.00 42.66 111 GLU A O 1
ATOM 881 N N . SER A 1 112 ? 29.085 46.484 -15.264 1.00 39.28 112 SER A N 1
ATOM 882 C CA . SER A 1 112 ? 29.547 45.534 -16.296 1.00 39.28 112 SER A CA 1
ATOM 883 C C . SER A 1 112 ? 28.958 44.151 -16.009 1.00 39.28 112 SER A C 1
ATOM 885 O O . SER A 1 112 ? 29.246 43.480 -15.020 1.00 39.28 112 SER A O 1
ATOM 887 N N . SER A 1 113 ? 28.048 43.727 -16.880 1.00 41.19 113 SER A N 1
ATOM 888 C CA . SER A 1 113 ? 27.343 42.458 -16.773 1.00 41.19 113 SER A CA 1
ATOM 889 C C . SER A 1 113 ? 28.245 41.288 -17.174 1.00 41.19 113 SER A C 1
ATOM 891 O O . SER A 1 113 ? 28.222 40.847 -18.322 1.00 41.19 113 SER A O 1
ATOM 893 N N . VAL A 1 114 ? 28.977 40.725 -16.216 1.00 46.09 114 VAL A N 1
ATOM 894 C CA . VAL A 1 114 ? 29.430 39.332 -16.287 1.00 46.09 114 VAL A CA 1
ATOM 895 C C . VAL A 1 114 ? 28.461 38.513 -15.441 1.00 46.09 1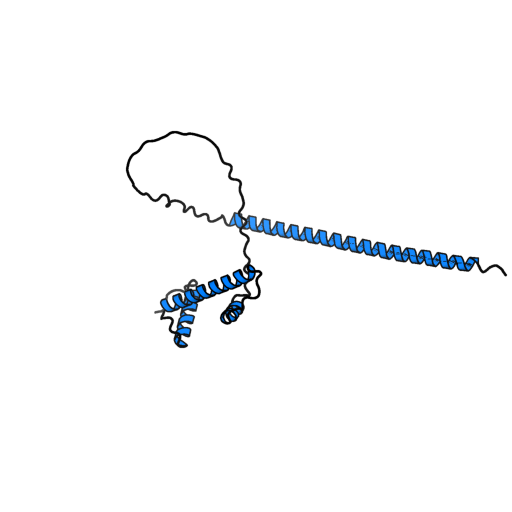14 VAL A C 1
ATOM 897 O O . VAL A 1 114 ? 28.509 38.519 -14.214 1.00 46.09 114 VAL A O 1
ATOM 900 N N . LYS A 1 115 ? 27.514 37.837 -16.103 1.00 51.47 115 LYS A N 1
ATOM 901 C CA . LYS A 1 115 ? 26.607 36.875 -15.459 1.00 51.47 115 LYS A CA 1
ATOM 902 C C . LYS A 1 115 ? 27.395 35.623 -15.072 1.00 51.47 115 LYS A C 1
ATOM 904 O O . LYS A 1 115 ? 27.297 34.588 -15.728 1.00 51.47 115 LYS A O 1
ATOM 909 N N . GLU A 1 116 ? 28.174 35.703 -14.000 1.00 49.28 116 GLU A N 1
ATOM 910 C CA . GLU A 1 116 ? 28.692 34.513 -13.341 1.00 49.28 116 GLU A CA 1
ATOM 911 C C . GLU A 1 116 ? 27.579 33.881 -12.497 1.00 49.28 116 GLU A C 1
ATOM 913 O O . GLU A 1 116 ? 27.006 34.471 -11.580 1.00 49.28 116 GLU A O 1
ATOM 918 N N . ASN A 1 117 ? 27.220 32.660 -12.877 1.00 52.81 117 ASN A N 1
ATOM 919 C CA . ASN A 1 117 ? 26.174 31.862 -12.258 1.00 52.81 117 ASN A CA 1
ATOM 920 C C . ASN A 1 117 ? 26.474 31.591 -10.767 1.00 52.81 117 ASN A C 1
ATOM 922 O O . ASN A 1 117 ? 27.183 30.635 -10.448 1.00 52.81 117 ASN A O 1
ATOM 926 N N . ARG A 1 118 ? 25.844 32.341 -9.848 1.00 53.75 118 ARG A N 1
ATOM 927 C CA . ARG A 1 118 ? 25.856 32.081 -8.385 1.00 53.75 118 ARG A CA 1
ATOM 928 C C . ARG A 1 118 ? 25.299 30.710 -7.969 1.00 53.75 118 ARG A C 1
ATOM 930 O O . ARG A 1 118 ? 25.480 30.304 -6.829 1.00 53.75 118 ARG A O 1
ATOM 937 N N . PHE A 1 119 ? 24.668 29.960 -8.873 1.00 54.31 119 PHE A N 1
ATOM 938 C CA . PHE A 1 119 ? 24.095 28.638 -8.578 1.00 54.31 119 PHE A CA 1
ATOM 939 C C . PHE A 1 119 ? 25.098 27.474 -8.601 1.00 54.31 119 PHE A C 1
ATOM 941 O O . PHE A 1 119 ? 24.719 26.324 -8.384 1.00 54.31 119 PHE A O 1
ATOM 948 N N . LYS A 1 120 ? 26.389 27.724 -8.844 1.00 55.34 120 LYS A N 1
ATOM 949 C CA . LYS A 1 120 ? 27.408 26.666 -8.883 1.00 55.34 120 LYS A CA 1
ATOM 950 C C . LYS A 1 120 ? 28.262 26.626 -7.618 1.00 55.34 120 LYS A C 1
ATOM 952 O O . LYS A 1 120 ? 29.475 26.733 -7.727 1.00 55.34 120 LYS A O 1
ATOM 957 N N . ARG A 1 121 ? 27.669 26.441 -6.429 1.00 58.09 121 ARG A N 1
ATOM 958 C CA . ARG A 1 121 ? 28.420 25.975 -5.238 1.00 58.09 121 ARG A CA 1
ATOM 959 C C . ARG A 1 121 ? 27.543 25.550 -4.053 1.00 58.09 121 ARG A C 1
ATOM 961 O O . ARG A 1 121 ? 27.741 25.998 -2.939 1.00 58.09 121 ARG A O 1
ATOM 968 N N . VAL A 1 122 ? 26.625 24.606 -4.260 1.00 56.16 122 VAL A N 1
ATOM 969 C CA . VAL A 1 122 ? 26.144 23.758 -3.151 1.00 56.16 122 VAL A CA 1
ATOM 970 C C . VAL A 1 122 ? 26.070 22.314 -3.639 1.00 56.16 122 VAL A C 1
ATOM 972 O O . VAL A 1 122 ? 25.023 21.792 -3.996 1.00 56.16 122 VAL A O 1
ATOM 975 N N . LYS A 1 123 ? 27.230 21.661 -3.716 1.00 57.19 123 LYS A N 1
ATOM 976 C CA . LYS A 1 123 ? 27.317 20.195 -3.686 1.00 57.19 123 LYS A CA 1
ATOM 977 C C . LYS A 1 123 ? 28.075 19.784 -2.428 1.00 57.19 123 LYS A C 1
ATOM 979 O O . LYS A 1 123 ? 29.032 19.022 -2.495 1.00 57.19 123 LYS A O 1
ATOM 984 N N . ALA A 1 124 ? 27.671 20.321 -1.277 1.00 54.44 124 ALA A N 1
ATOM 985 C CA . ALA A 1 124 ? 27.935 19.612 -0.039 1.00 54.44 124 ALA A CA 1
ATOM 986 C C . ALA A 1 124 ? 27.025 18.383 -0.087 1.00 54.44 124 ALA A C 1
ATOM 988 O O . ALA A 1 124 ? 25.803 18.495 -0.056 1.00 54.44 124 ALA A O 1
ATOM 989 N N . SER A 1 125 ? 27.625 17.220 -0.307 1.00 58.84 125 SER A N 1
ATOM 990 C CA . SER A 1 125 ? 26.954 15.934 -0.208 1.00 58.84 125 SER A CA 1
ATOM 991 C C . SER A 1 125 ? 26.435 15.790 1.224 1.00 58.84 125 SER A C 1
ATOM 993 O O . SER A 1 125 ? 27.167 15.334 2.098 1.00 58.84 125 SER A O 1
ATOM 995 N N . VAL A 1 126 ? 25.185 16.193 1.470 1.00 60.72 126 VAL A N 1
ATOM 996 C CA . VAL A 1 126 ? 24.461 15.946 2.725 1.00 60.72 126 VAL A CA 1
ATOM 997 C C . VAL A 1 126 ? 24.061 14.471 2.745 1.00 60.72 126 VAL A C 1
ATOM 999 O O . VAL A 1 126 ? 22.894 14.109 2.655 1.00 60.72 126 VAL A O 1
ATOM 1002 N N . VAL A 1 127 ? 25.054 13.585 2.762 1.00 68.69 127 VAL A N 1
ATOM 1003 C CA . VAL A 1 127 ? 24.825 12.178 3.069 1.00 68.69 127 VAL A CA 1
ATOM 1004 C C . VAL A 1 127 ? 24.809 12.115 4.590 1.00 68.69 127 VAL A C 1
ATOM 1006 O O . VAL A 1 127 ? 25.854 12.337 5.205 1.00 68.69 127 VAL A O 1
ATOM 1009 N N . PRO A 1 128 ? 23.643 11.890 5.216 1.00 70.12 128 PRO A N 1
ATOM 1010 C CA . PRO A 1 128 ? 23.567 11.825 6.663 1.00 70.12 128 PRO A CA 1
ATOM 1011 C C . PRO A 1 128 ? 24.477 10.702 7.166 1.00 70.12 128 PRO A C 1
ATOM 1013 O O . PRO A 1 128 ? 24.560 9.627 6.562 1.00 70.12 128 PRO A O 1
ATOM 1016 N N . ASN A 1 129 ? 25.185 10.965 8.265 1.00 81.56 129 ASN A N 1
ATOM 1017 C CA . ASN A 1 129 ? 26.055 9.977 8.886 1.00 81.56 129 ASN A CA 1
ATOM 1018 C C . ASN A 1 129 ? 25.203 8.769 9.300 1.00 81.56 129 ASN A C 1
ATOM 1020 O O . ASN A 1 129 ? 24.370 8.861 10.203 1.00 81.56 129 ASN A O 1
ATOM 1024 N N . LYS A 1 130 ? 25.409 7.641 8.611 1.00 84.31 130 LYS A N 1
ATOM 1025 C CA . LYS A 1 130 ? 24.610 6.421 8.772 1.00 84.31 130 LYS A CA 1
ATOM 1026 C C . LYS A 1 130 ? 24.553 5.954 10.225 1.00 84.31 130 LYS A C 1
ATOM 1028 O O . LYS A 1 130 ? 23.505 5.488 10.651 1.00 84.31 130 LYS A O 1
ATOM 1033 N N . ASN A 1 131 ? 25.636 6.129 10.982 1.00 86.88 131 ASN A N 1
ATOM 1034 C CA . ASN A 1 131 ? 25.704 5.699 12.378 1.00 86.88 131 ASN A CA 1
ATOM 1035 C C . ASN A 1 131 ? 24.738 6.503 13.258 1.00 86.88 131 ASN A C 1
ATOM 1037 O O . ASN A 1 131 ? 23.994 5.917 14.034 1.00 86.88 131 ASN A O 1
ATOM 1041 N N . ILE A 1 132 ? 24.668 7.822 13.051 1.00 86.00 132 ILE A N 1
ATOM 1042 C CA . ILE A 1 132 ? 23.759 8.712 13.790 1.00 86.00 132 ILE A CA 1
ATOM 1043 C C . ILE A 1 132 ? 22.296 8.384 13.464 1.00 86.00 132 ILE A C 1
ATOM 1045 O O . ILE A 1 132 ? 21.435 8.388 14.341 1.00 86.00 132 ILE A O 1
ATOM 1049 N N . VAL A 1 133 ? 21.999 8.081 12.196 1.00 87.12 133 VAL A N 1
ATOM 1050 C CA . VAL A 1 133 ? 20.644 7.695 11.774 1.00 87.12 133 VAL A CA 1
ATOM 1051 C C . VAL A 1 133 ? 20.238 6.358 12.393 1.00 87.12 133 VAL A C 1
ATOM 1053 O O . VAL A 1 133 ? 19.118 6.228 12.880 1.00 87.12 133 VAL A O 1
ATOM 1056 N N . LEU A 1 134 ? 21.140 5.374 12.400 1.00 90.56 134 LEU A N 1
ATOM 1057 C CA . LEU A 1 134 ? 20.882 4.058 12.985 1.00 90.56 134 LEU A CA 1
ATOM 1058 C C . LEU A 1 134 ? 20.649 4.135 14.496 1.00 90.56 134 LEU A C 1
ATOM 1060 O O . LEU A 1 134 ? 19.718 3.507 14.992 1.00 90.56 134 LEU A O 1
ATOM 1064 N N . GLU A 1 135 ? 21.441 4.931 15.211 1.00 93.44 135 GLU A N 1
ATOM 1065 C CA . GLU A 1 135 ? 21.285 5.127 16.653 1.00 93.44 135 GLU A CA 1
ATOM 1066 C C . GLU A 1 135 ? 19.928 5.755 16.993 1.00 93.44 135 GLU A C 1
ATOM 1068 O O . GLU A 1 135 ? 19.202 5.230 17.836 1.00 93.44 135 GLU A O 1
ATOM 1073 N N . LYS A 1 136 ? 19.527 6.804 16.259 1.00 92.25 136 LYS A N 1
ATOM 1074 C CA . LYS A 1 136 ? 18.206 7.433 16.422 1.00 92.25 136 LYS A CA 1
ATOM 1075 C C . LYS A 1 136 ? 17.051 6.483 16.107 1.00 92.25 136 LYS A C 1
ATOM 1077 O O . LYS A 1 136 ? 16.031 6.500 16.790 1.00 92.25 136 LYS A O 1
ATOM 1082 N N . LEU A 1 137 ? 17.184 5.651 15.074 1.00 91.75 137 LEU A N 1
ATOM 1083 C CA . LEU A 1 137 ? 16.166 4.646 14.754 1.00 91.75 137 LEU A CA 1
ATOM 1084 C C . LEU A 1 137 ? 16.050 3.597 15.863 1.00 91.75 137 LEU A C 1
ATOM 1086 O O . LEU A 1 137 ? 14.941 3.192 16.209 1.00 91.75 137 LEU A O 1
ATOM 1090 N N . TYR A 1 138 ? 17.177 3.181 16.440 1.00 94.81 138 TYR A N 1
ATOM 1091 C CA . TYR A 1 138 ? 17.192 2.228 17.541 1.00 94.81 138 TYR A CA 1
ATOM 1092 C C . TYR A 1 138 ? 16.550 2.809 18.806 1.00 94.81 138 TYR A C 1
ATOM 1094 O O . TYR A 1 138 ? 15.705 2.154 19.418 1.00 94.81 138 TYR A O 1
ATOM 1102 N N . SER A 1 139 ? 16.885 4.052 19.169 1.00 93.75 139 SER A N 1
ATOM 1103 C CA . SER A 1 139 ? 16.285 4.727 20.326 1.00 93.75 139 SER A CA 1
ATOM 1104 C C . SER A 1 139 ? 14.775 4.902 20.158 1.00 93.75 139 SER A C 1
ATOM 1106 O O . SER A 1 139 ? 14.019 4.575 21.069 1.00 93.75 139 SER A O 1
ATOM 1108 N N . LEU A 1 140 ? 14.326 5.310 18.968 1.00 93.44 140 LEU A N 1
ATOM 1109 C CA . LEU A 1 140 ? 12.908 5.499 18.656 1.00 93.44 140 LEU A CA 1
ATOM 1110 C C . LEU A 1 140 ? 12.138 4.169 18.635 1.00 93.44 140 LEU A C 1
ATOM 1112 O O . LEU A 1 140 ? 10.987 4.095 19.064 1.00 93.44 140 LEU A O 1
ATOM 1116 N N . GLY A 1 141 ? 12.767 3.086 18.172 1.00 92.62 141 GLY A N 1
ATOM 1117 C CA . GLY A 1 141 ? 12.200 1.739 18.256 1.00 92.62 141 GLY A CA 1
ATOM 1118 C C . GLY A 1 141 ? 12.015 1.270 19.701 1.00 92.62 141 GLY A C 1
ATOM 1119 O O . GLY A 1 141 ? 10.966 0.716 20.037 1.00 92.62 141 GLY A O 1
ATOM 1120 N N . LYS A 1 142 ? 13.010 1.532 20.558 1.00 96.25 142 LYS A N 1
ATOM 1121 C CA . LYS A 1 142 ? 12.974 1.200 21.986 1.00 96.25 142 LYS A CA 1
ATOM 1122 C C . LYS A 1 142 ? 11.880 1.980 22.719 1.00 96.25 142 LYS A C 1
ATOM 1124 O O . LYS A 1 142 ? 11.069 1.367 23.403 1.00 96.25 142 LYS A O 1
ATOM 1129 N N . GLU A 1 143 ? 11.801 3.290 22.506 1.00 95.62 143 GLU A N 1
ATOM 1130 C CA . GLU A 1 143 ? 10.769 4.157 23.090 1.00 95.62 143 GLU A CA 1
ATOM 1131 C C . GLU A 1 143 ? 9.353 3.699 22.706 1.00 95.62 143 GLU A C 1
ATOM 1133 O O . GLU A 1 143 ? 8.505 3.484 23.569 1.00 95.62 143 GLU A O 1
ATOM 1138 N N . ASN A 1 144 ? 9.113 3.414 21.423 1.00 94.56 144 ASN A N 1
ATOM 1139 C CA . ASN A 1 144 ? 7.824 2.882 20.965 1.00 94.56 144 ASN A CA 1
ATOM 1140 C C . ASN A 1 144 ? 7.480 1.512 21.569 1.00 94.56 144 ASN A C 1
ATOM 1142 O O . ASN A 1 144 ? 6.309 1.129 21.653 1.00 94.56 144 ASN A O 1
ATOM 1146 N N . GLN A 1 145 ? 8.481 0.707 21.920 1.00 94.06 145 GLN A N 1
ATOM 1147 C CA . GLN A 1 145 ? 8.250 -0.554 22.614 1.00 94.06 145 GLN A CA 1
ATOM 1148 C C . GLN A 1 145 ? 7.875 -0.318 24.082 1.00 94.06 145 GLN A C 1
ATOM 1150 O O . GLN A 1 145 ? 6.965 -0.986 24.569 1.00 94.06 145 GLN A O 1
ATOM 1155 N N . GLU A 1 146 ? 8.532 0.628 24.752 1.00 96.31 146 GLU A N 1
ATOM 1156 C CA . GLU A 1 146 ? 8.237 1.038 26.130 1.00 96.31 146 GLU A CA 1
ATOM 1157 C C . GLU A 1 146 ? 6.799 1.565 26.243 1.00 96.31 146 GLU A C 1
ATOM 1159 O O . GLU A 1 146 ? 6.007 1.021 27.008 1.00 96.31 146 GLU A O 1
ATOM 1164 N N . ILE A 1 147 ? 6.403 2.499 25.371 1.00 96.12 147 ILE A N 1
ATOM 1165 C CA . ILE A 1 147 ? 5.051 3.085 25.355 1.00 96.12 147 ILE A CA 1
ATOM 1166 C C . ILE A 1 147 ? 3.979 2.004 25.183 1.00 96.12 147 ILE A C 1
ATOM 1168 O O . ILE A 1 147 ? 2.965 1.999 25.880 1.00 96.12 147 ILE A O 1
ATOM 1172 N N . ARG A 1 148 ? 4.195 1.038 24.280 1.00 93.81 148 ARG A N 1
ATOM 1173 C CA . ARG A 1 148 ? 3.244 -0.069 24.084 1.00 93.81 148 ARG A CA 1
ATOM 1174 C C . ARG A 1 148 ? 3.141 -0.973 25.308 1.00 93.81 148 ARG A C 1
ATOM 1176 O O . ARG A 1 148 ? 2.048 -1.446 25.611 1.00 93.81 148 ARG A O 1
ATOM 1183 N N . LYS A 1 149 ? 4.251 -1.216 26.012 1.00 96.06 149 LYS A N 1
ATOM 1184 C CA . LYS A 1 149 ? 4.240 -1.976 27.269 1.00 96.06 149 LYS A CA 1
ATOM 1185 C C . LYS A 1 149 ? 3.489 -1.223 28.360 1.00 96.06 149 LYS A C 1
ATOM 1187 O O . LYS A 1 149 ? 2.696 -1.840 29.062 1.00 96.06 149 LYS A O 1
ATOM 1192 N N . GLU A 1 150 ? 3.692 0.084 28.479 1.00 97.31 150 GLU A N 1
ATOM 1193 C CA . GLU A 1 150 ? 2.987 0.924 29.451 1.00 97.31 150 GLU A CA 1
ATOM 1194 C C . GLU A 1 150 ? 1.483 0.971 29.176 1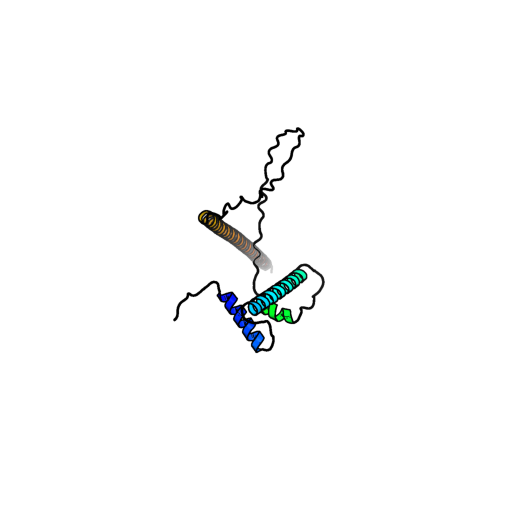.00 97.31 150 GLU A C 1
ATOM 1196 O O . GLU A 1 150 ? 0.685 0.737 30.081 1.00 97.31 150 GLU A O 1
ATOM 1201 N N . GLN A 1 151 ? 1.083 1.180 27.919 1.00 95.56 151 GLN A N 1
ATOM 1202 C CA . GLN A 1 151 ? -0.323 1.152 27.508 1.00 95.56 151 GLN A CA 1
ATOM 1203 C C . GLN A 1 151 ? -0.971 -0.204 27.792 1.00 95.56 151 GLN A C 1
ATOM 1205 O O . GLN A 1 151 ? -2.073 -0.264 28.337 1.00 95.56 151 GLN A O 1
ATOM 1210 N N . PHE A 1 152 ? -0.280 -1.298 27.463 1.00 97.69 152 PHE A N 1
ATOM 1211 C CA . PHE A 1 152 ? -0.763 -2.645 27.751 1.00 97.69 152 PHE A CA 1
ATOM 1212 C C . PHE A 1 152 ? -0.884 -2.900 29.258 1.00 97.69 152 PHE A C 1
ATOM 1214 O O . PHE A 1 152 ? -1.894 -3.433 29.711 1.00 97.69 152 PHE A O 1
ATOM 1221 N N . SER A 1 153 ? 0.112 -2.479 30.040 1.00 97.50 153 SER A N 1
ATOM 1222 C CA . SER A 1 153 ? 0.102 -2.593 31.501 1.00 97.50 153 SER A CA 1
ATOM 1223 C C . SER A 1 153 ? -1.072 -1.823 32.109 1.00 97.50 153 SER A C 1
ATOM 1225 O O . SER A 1 153 ? -1.838 -2.384 32.887 1.00 97.50 153 SER A O 1
ATOM 1227 N N . SER A 1 154 ? -1.284 -0.578 31.674 1.00 97.81 154 SER A N 1
ATOM 1228 C CA . SER A 1 154 ? -2.408 0.268 32.092 1.00 97.81 154 SER A CA 1
ATOM 1229 C C . SER A 1 154 ? -3.770 -0.350 31.748 1.00 97.81 154 SER A C 1
ATOM 1231 O O . SER A 1 154 ? -4.692 -0.362 32.561 1.00 97.81 154 SER A O 1
ATOM 1233 N N . MET A 1 155 ? -3.898 -0.951 30.563 1.00 97.56 155 MET A N 1
ATOM 1234 C CA . MET A 1 155 ? -5.114 -1.669 30.180 1.00 97.56 155 MET A CA 1
ATOM 1235 C C . MET A 1 155 ? -5.359 -2.900 31.067 1.00 97.56 155 MET A C 1
ATOM 1237 O O . MET A 1 155 ? -6.493 -3.150 31.472 1.00 97.56 155 MET A O 1
ATOM 1241 N N . MET A 1 156 ? -4.315 -3.663 31.395 1.00 97.25 156 MET A N 1
ATOM 1242 C CA . MET A 1 156 ? -4.442 -4.851 32.244 1.00 97.25 156 MET A CA 1
ATOM 1243 C C . MET A 1 156 ? -4.802 -4.504 33.689 1.00 97.25 156 MET A C 1
ATOM 1245 O O . MET A 1 156 ? -5.637 -5.184 34.284 1.00 97.25 156 MET A O 1
ATOM 1249 N N . THR A 1 157 ? -4.227 -3.441 34.254 1.00 96.94 157 THR A N 1
ATOM 1250 C CA . THR A 1 157 ? -4.601 -2.982 35.599 1.00 96.94 157 THR A CA 1
ATOM 1251 C C . THR A 1 157 ? -6.048 -2.503 35.635 1.00 96.94 157 THR A C 1
ATOM 1253 O O . THR A 1 157 ? -6.780 -2.868 36.555 1.00 96.94 157 THR A O 1
ATOM 1256 N N . PHE A 1 158 ? -6.497 -1.780 34.605 1.00 97.75 158 PHE A N 1
ATOM 1257 C CA . PHE A 1 158 ? -7.897 -1.389 34.461 1.00 97.75 158 PHE A CA 1
ATOM 1258 C C . PHE A 1 158 ? -8.828 -2.610 34.432 1.00 97.75 158 PHE A C 1
ATOM 1260 O O . PHE A 1 158 ? -9.751 -2.689 35.241 1.00 97.75 158 PHE A O 1
ATOM 1267 N N . LEU A 1 159 ? -8.555 -3.595 33.569 1.00 96.94 159 LEU A N 1
ATOM 1268 C CA . LEU A 1 159 ? -9.376 -4.807 33.454 1.00 96.94 159 LEU A CA 1
ATOM 1269 C C . LEU A 1 159 ? -9.439 -5.609 34.758 1.00 96.94 159 LEU A C 1
ATOM 1271 O O . LEU A 1 159 ? -10.518 -6.070 35.132 1.00 96.94 159 LEU A O 1
ATOM 1275 N N . ASN A 1 160 ? -8.315 -5.746 35.463 1.00 95.69 160 ASN A N 1
ATOM 1276 C CA . ASN A 1 160 ? -8.278 -6.432 36.753 1.00 95.69 160 ASN A CA 1
ATOM 1277 C C . ASN A 1 160 ? -9.114 -5.686 37.797 1.00 95.69 160 ASN A C 1
ATOM 1279 O O . ASN A 1 160 ? -9.967 -6.299 38.433 1.00 95.69 160 ASN A O 1
ATOM 1283 N N . SER A 1 161 ? -8.953 -4.363 37.900 1.00 97.06 161 SER A N 1
ATOM 1284 C CA . SER A 1 161 ? -9.739 -3.550 38.836 1.00 97.06 161 SER A CA 1
ATOM 1285 C C . SER A 1 161 ? -11.244 -3.620 38.550 1.00 97.06 161 SER A C 1
ATOM 1287 O O . SER A 1 161 ? -12.059 -3.690 39.466 1.00 97.06 161 SER A O 1
ATOM 1289 N N . GLU A 1 162 ? -11.630 -3.667 37.274 1.00 96.81 162 GLU A N 1
ATOM 1290 C CA . GLU A 1 162 ? -13.028 -3.763 36.856 1.00 96.81 162 GLU A CA 1
ATOM 1291 C C . GLU A 1 162 ? -13.612 -5.160 37.112 1.00 96.81 162 GLU A C 1
ATOM 1293 O O . GLU A 1 162 ? -14.799 -5.315 37.408 1.00 96.81 162 GLU A O 1
ATOM 1298 N N . SER A 1 163 ? -12.783 -6.200 37.000 1.00 96.62 163 SER A N 1
ATOM 1299 C CA . SER A 1 163 ? -13.149 -7.565 37.375 1.00 96.62 163 SER A CA 1
ATOM 1300 C C . SER A 1 163 ? -13.343 -7.696 38.887 1.00 96.62 163 SER A C 1
ATOM 1302 O O . SER A 1 163 ? -14.315 -8.311 39.324 1.00 96.62 163 SER A O 1
ATOM 1304 N N . GLU A 1 164 ? -12.448 -7.109 39.683 1.00 96.88 164 GLU A N 1
ATOM 1305 C CA . GLU A 1 164 ? -12.526 -7.110 41.148 1.00 96.88 164 GLU A CA 1
ATOM 1306 C C . GLU A 1 164 ? -13.782 -6.392 41.646 1.00 96.88 164 GLU A C 1
ATOM 1308 O O . GLU A 1 164 ? -14.517 -6.960 42.451 1.00 96.88 164 GLU A O 1
ATOM 1313 N N . LYS A 1 165 ? -14.103 -5.212 41.099 1.00 96.62 165 LYS A N 1
ATOM 1314 C CA . LYS A 1 165 ? -15.341 -4.485 41.433 1.00 96.62 165 LYS A CA 1
ATOM 1315 C C . LYS A 1 165 ? -16.592 -5.311 41.161 1.00 96.62 165 LYS A C 1
ATOM 1317 O O . LYS A 1 165 ? -17.436 -5.463 42.039 1.00 96.62 165 LYS A O 1
ATOM 1322 N N . ARG A 1 166 ? -16.699 -5.903 39.965 1.00 95.06 166 ARG A N 1
ATOM 1323 C CA . ARG A 1 166 ? -17.838 -6.770 39.622 1.00 95.06 166 ARG A CA 1
ATOM 1324 C C . ARG A 1 166 ? -17.936 -7.966 40.562 1.00 95.06 166 ARG A C 1
ATOM 1326 O O . ARG A 1 166 ? -19.032 -8.337 40.979 1.00 95.06 166 ARG A O 1
ATOM 1333 N N . HIS A 1 167 ? -16.802 -8.566 40.914 1.00 96.38 167 HIS A N 1
ATOM 1334 C CA . HIS A 1 167 ? -16.772 -9.654 41.881 1.00 96.38 167 HIS A CA 1
ATOM 1335 C C . HIS A 1 167 ? -17.286 -9.203 43.256 1.00 96.38 167 HIS A C 1
ATOM 1337 O O . HIS A 1 167 ? -18.156 -9.862 43.830 1.00 96.38 167 HIS A O 1
ATOM 1343 N N . GLU A 1 168 ? -16.822 -8.059 43.751 1.00 97.06 168 GLU A N 1
ATOM 1344 C CA . GLU A 1 168 ? -17.255 -7.483 45.023 1.00 97.06 168 GLU A CA 1
ATOM 1345 C C . GLU A 1 168 ? -18.765 -7.197 45.043 1.00 97.06 168 GLU A C 1
ATOM 1347 O O . GLU A 1 168 ? -19.459 -7.607 45.976 1.00 97.06 168 GLU A O 1
ATOM 1352 N N . GLU A 1 169 ? -19.306 -6.602 43.978 1.00 95.88 169 GLU A N 1
ATOM 1353 C CA . GLU A 1 169 ? -20.745 -6.361 43.819 1.00 95.88 169 GLU A CA 1
ATOM 1354 C C . GLU A 1 169 ? -21.553 -7.663 43.865 1.00 95.88 169 GLU A C 1
ATOM 1356 O O . GLU A 1 169 ? -22.557 -7.762 44.581 1.00 95.88 169 GLU A O 1
ATOM 1361 N N . THR A 1 170 ? -21.101 -8.700 43.150 1.00 95.38 170 THR A N 1
ATOM 1362 C CA . THR A 1 170 ? -21.779 -10.003 43.170 1.00 95.38 170 THR A CA 1
ATOM 1363 C C . THR A 1 170 ? -21.760 -10.637 44.561 1.00 95.38 170 THR A C 1
ATOM 1365 O O . THR A 1 170 ? -22.783 -11.158 45.015 1.00 95.38 170 THR A O 1
ATOM 1368 N N . MET A 1 171 ? -20.644 -10.534 45.286 1.00 94.31 171 MET A N 1
ATOM 1369 C CA . MET A 1 171 ? -20.520 -11.057 46.647 1.00 94.31 171 MET A CA 1
ATOM 1370 C C . MET A 1 171 ? -21.377 -10.273 47.646 1.00 94.31 171 MET A C 1
ATOM 1372 O O . MET A 1 171 ? -22.017 -10.873 48.515 1.00 94.31 171 MET A O 1
ATOM 1376 N N . ALA A 1 172 ? -21.474 -8.950 47.502 1.00 94.81 172 ALA A N 1
ATOM 1377 C CA . ALA A 1 172 ? -22.364 -8.117 48.306 1.00 94.81 172 ALA A CA 1
ATOM 1378 C C . ALA A 1 172 ? -23.839 -8.512 48.115 1.00 94.81 172 ALA A C 1
ATOM 1380 O O . ALA A 1 172 ? -24.573 -8.669 49.098 1.00 94.81 172 ALA A O 1
ATOM 1381 N N . LEU A 1 173 ? -24.264 -8.765 46.871 1.00 94.19 173 LEU A N 1
ATOM 1382 C CA . LEU A 1 173 ? -25.612 -9.248 46.562 1.00 94.19 173 LEU A CA 1
ATOM 1383 C C . LEU A 1 173 ? -25.884 -10.617 47.195 1.00 94.19 173 LEU A C 1
ATOM 1385 O O . LEU A 1 173 ? -26.901 -10.779 47.875 1.00 94.19 173 LEU A O 1
ATOM 1389 N N . ILE A 1 174 ? -24.970 -11.579 47.049 1.00 93.25 174 ILE A N 1
ATOM 1390 C CA . ILE A 1 174 ? -25.093 -12.915 47.656 1.00 93.25 174 ILE A CA 1
ATOM 1391 C C . ILE A 1 174 ? -25.230 -12.812 49.182 1.00 93.25 174 ILE A C 1
ATOM 1393 O O . ILE A 1 174 ? -26.125 -13.426 49.774 1.00 93.25 174 ILE A O 1
ATOM 1397 N N . ASN A 1 175 ? -24.401 -11.987 49.822 1.00 91.81 175 ASN A N 1
ATOM 1398 C CA . ASN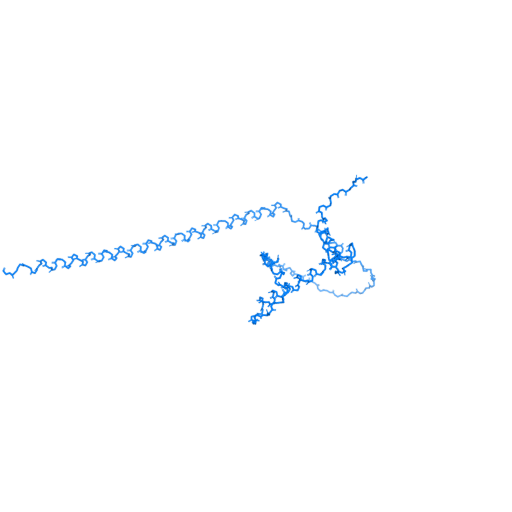 A 1 175 ? -24.444 -11.766 51.265 1.00 91.81 175 ASN A CA 1
ATOM 1399 C C . ASN A 1 175 ? -25.744 -11.086 51.717 1.00 91.81 175 ASN A C 1
ATOM 1401 O O . ASN A 1 175 ? -26.291 -11.429 52.766 1.00 91.81 175 ASN A O 1
ATOM 1405 N N . SER A 1 176 ? -26.280 -10.149 50.932 1.00 90.44 176 SER A N 1
ATOM 1406 C CA . SER A 1 176 ? -27.573 -9.519 51.223 1.00 90.44 176 SER A CA 1
ATOM 1407 C C . SER A 1 176 ? -28.727 -10.532 51.155 1.00 90.44 176 SER A C 1
ATOM 1409 O O . SER A 1 176 ? -29.594 -10.565 52.033 1.00 90.44 176 SER A O 1
ATOM 1411 N N . LEU A 1 177 ? -28.701 -11.435 50.169 1.00 87.19 177 LEU A N 1
ATOM 1412 C CA . LEU A 1 177 ? -29.696 -12.492 50.000 1.00 87.19 177 LEU A CA 1
ATOM 1413 C C . LEU A 1 177 ? -29.626 -13.529 51.126 1.00 87.19 177 LEU A C 1
ATOM 1415 O O . LEU A 1 177 ? -30.672 -13.987 51.595 1.00 87.19 177 LEU A O 1
ATOM 1419 N N . SER A 1 178 ? -28.425 -13.887 51.591 1.00 82.25 178 SER A N 1
ATOM 1420 C CA . SER A 1 178 ? -28.258 -14.832 52.702 1.00 82.25 178 SER A CA 1
ATOM 1421 C C . SER A 1 178 ? -28.804 -14.263 54.019 1.00 82.25 178 SER A C 1
ATOM 1423 O O . SER A 1 178 ? -29.575 -14.944 54.700 1.00 82.25 178 SER A O 1
ATOM 1425 N N . LYS A 1 179 ? -28.523 -12.986 54.323 1.00 78.31 179 LYS A N 1
ATOM 1426 C CA . LYS A 1 179 ? -29.066 -12.266 55.491 1.00 78.31 179 LYS A CA 1
ATOM 1427 C C . LYS A 1 179 ? -30.593 -12.162 55.442 1.00 78.31 179 LYS A C 1
ATOM 1429 O O . LYS A 1 179 ? -31.272 -12.410 56.435 1.00 78.31 179 LYS A O 1
ATOM 1434 N N . ASN A 1 180 ? -31.165 -11.874 54.274 1.00 74.31 180 ASN A N 1
ATOM 1435 C CA . ASN A 1 180 ? -32.620 -11.807 54.114 1.00 74.31 180 ASN A CA 1
ATOM 1436 C C . ASN A 1 180 ? -33.303 -13.181 54.280 1.00 74.31 180 ASN A C 1
ATOM 1438 O O . ASN A 1 180 ? -34.439 -13.260 54.760 1.00 74.31 180 ASN A O 1
ATOM 1442 N N . ARG A 1 181 ? -32.621 -14.281 53.927 1.00 68.06 181 ARG A N 1
ATOM 1443 C CA . ARG A 1 181 ? -33.121 -15.653 54.133 1.00 68.06 181 ARG A CA 1
ATOM 1444 C C . ARG A 1 181 ? -33.118 -16.069 55.605 1.00 68.06 181 ARG A C 1
ATOM 1446 O O . ARG A 1 181 ? -34.085 -16.690 56.046 1.00 68.06 181 ARG A O 1
ATOM 1453 N N . THR A 1 182 ? -32.091 -15.717 56.377 1.00 63.03 182 THR A N 1
ATOM 1454 C CA . THR A 1 182 ? -32.032 -16.042 57.814 1.00 63.03 182 THR A CA 1
ATOM 1455 C C . THR A 1 182 ? -33.064 -15.256 58.625 1.00 63.03 182 THR A C 1
ATOM 1457 O O . THR A 1 182 ? -33.719 -15.837 59.489 1.00 63.03 182 THR A O 1
ATOM 1460 N N . VAL A 1 183 ? -33.318 -13.986 58.287 1.00 61.78 183 VAL A N 1
ATOM 1461 C CA . VAL A 1 183 ? -34.376 -13.176 58.926 1.00 61.78 183 VAL A CA 1
ATOM 1462 C C . VAL A 1 183 ? -35.775 -13.755 58.670 1.00 61.78 183 VAL A C 1
ATOM 1464 O O . VAL A 1 183 ? -36.579 -13.843 59.598 1.00 61.78 183 VAL A O 1
ATOM 1467 N N . LYS A 1 184 ? -36.075 -14.218 57.446 1.00 59.62 184 LYS A N 1
ATOM 1468 C CA . LYS A 1 184 ? -37.357 -14.890 57.147 1.00 59.62 184 LYS A CA 1
ATOM 1469 C C . LYS A 1 184 ? -37.531 -16.217 57.893 1.00 59.62 184 LYS A C 1
ATOM 1471 O O . LYS A 1 184 ? -38.656 -16.537 58.265 1.00 59.62 184 LYS A O 1
ATOM 1476 N N . ARG A 1 185 ? -36.452 -16.975 58.121 1.00 59.25 185 ARG A N 1
ATOM 1477 C CA . ARG A 1 185 ? -36.492 -18.216 58.915 1.00 59.25 185 ARG A CA 1
ATOM 1478 C C . ARG A 1 185 ? -36.756 -17.935 60.395 1.00 59.25 185 ARG A C 1
ATOM 1480 O O . ARG A 1 185 ? -37.691 -18.499 60.947 1.00 59.25 185 ARG A O 1
ATOM 1487 N N . LYS A 1 186 ? -36.042 -16.972 60.987 1.00 56.72 186 LYS A N 1
ATOM 1488 C CA . LYS A 1 186 ? -36.206 -16.592 62.401 1.00 56.72 186 LYS A CA 1
ATOM 1489 C C . LYS A 1 186 ? -37.605 -16.048 62.728 1.00 56.72 186 LYS A C 1
ATOM 1491 O O . LYS A 1 186 ? -38.090 -16.212 63.839 1.00 56.72 186 LYS A O 1
ATOM 1496 N N . ARG A 1 187 ? -38.290 -15.441 61.751 1.00 56.69 187 ARG A N 1
ATOM 1497 C CA . ARG A 1 187 ? -39.682 -14.980 61.907 1.00 56.69 187 ARG A CA 1
ATOM 1498 C C . ARG A 1 187 ? -40.728 -16.102 61.916 1.00 56.69 187 ARG A C 1
ATOM 1500 O O . ARG A 1 187 ? -41.816 -15.855 62.412 1.00 56.69 187 ARG A O 1
ATOM 1507 N N . ARG A 1 188 ? -40.431 -17.287 61.366 1.00 56.25 188 ARG A N 1
ATOM 1508 C CA . ARG A 1 188 ? -41.357 -18.438 61.359 1.00 56.25 188 ARG A CA 1
ATOM 1509 C C . ARG A 1 188 ? -41.274 -19.292 62.624 1.00 56.25 188 ARG A C 1
ATOM 1511 O O . ARG A 1 188 ? -42.260 -19.928 62.963 1.00 56.25 188 ARG A O 1
ATOM 1518 N N . GLU A 1 189 ? -40.136 -19.299 63.313 1.00 54.97 189 GLU A N 1
ATOM 1519 C CA . GLU A 1 189 ? -39.965 -20.081 64.549 1.00 54.97 189 GLU A CA 1
ATOM 1520 C C . GLU A 1 189 ? -40.613 -19.398 65.765 1.00 54.97 189 GLU A C 1
ATOM 1522 O O . GLU A 1 189 ? -41.176 -20.075 66.614 1.00 54.97 189 GLU A O 1
ATOM 1527 N N . ASN A 1 190 ? -40.666 -18.062 65.805 1.00 54.97 190 ASN A N 1
ATOM 1528 C CA . ASN A 1 190 ? -41.277 -17.327 66.924 1.00 54.97 190 ASN A CA 1
ATOM 1529 C C . ASN A 1 190 ? -42.819 -17.269 66.903 1.00 54.97 190 ASN A C 1
ATOM 1531 O O . ASN A 1 190 ? -43.406 -16.629 67.770 1.00 54.97 190 ASN A O 1
ATOM 1535 N N . THR A 1 191 ? -43.484 -17.874 65.916 1.00 56.16 191 THR A N 1
ATOM 1536 C CA . THR A 1 191 ? -44.957 -17.884 65.813 1.00 56.16 191 THR A CA 1
ATOM 1537 C C . THR A 1 191 ? -45.562 -19.271 66.032 1.00 56.16 191 THR A C 1
ATOM 1539 O O . THR A 1 191 ? -46.720 -19.466 65.683 1.00 56.16 191 THR A O 1
ATOM 1542 N N . SER A 1 192 ? -44.791 -20.239 66.544 1.00 55.88 192 SER A N 1
ATOM 1543 C CA . SER A 1 192 ? -45.229 -21.638 66.668 1.00 55.88 192 SER A CA 1
ATOM 1544 C C . SER A 1 192 ? -45.358 -22.162 68.108 1.00 55.88 192 SER A C 1
ATOM 1546 O O . SER A 1 192 ? -45.590 -23.355 68.258 1.00 55.88 192 SER A O 1
ATOM 1548 N N . ASP A 1 193 ? -45.262 -21.303 69.131 1.00 54.56 193 ASP A N 1
ATOM 1549 C CA . ASP A 1 193 ? -45.454 -21.661 70.554 1.00 54.56 193 ASP A CA 1
ATOM 1550 C C . ASP A 1 193 ? -46.626 -20.878 71.182 1.00 54.56 193 ASP A C 1
ATOM 1552 O O . ASP A 1 193 ? -46.469 -20.121 72.142 1.00 54.56 193 ASP A O 1
ATOM 1556 N N . SER A 1 194 ? -47.821 -20.989 70.602 1.00 52.72 194 SER A N 1
ATOM 1557 C CA . SER A 1 194 ? -49.072 -20.539 71.233 1.00 52.72 194 SER A CA 1
ATOM 1558 C C . SER A 1 194 ? -50.252 -21.343 70.688 1.00 52.72 194 SER A C 1
ATOM 1560 O O . SER A 1 194 ? -50.996 -20.844 69.847 1.00 52.72 194 SER A O 1
ATOM 1562 N N . ASP A 1 195 ? -50.355 -22.595 71.128 1.00 46.06 195 ASP A N 1
ATOM 1563 C CA . ASP A 1 195 ? -51.614 -23.269 71.490 1.00 46.06 195 ASP A CA 1
ATOM 1564 C C . ASP A 1 195 ? -51.305 -24.497 72.362 1.00 46.06 195 ASP A C 1
ATOM 1566 O O . ASP A 1 195 ? -50.389 -25.268 71.986 1.00 46.06 195 ASP A O 1
#